Protein AF-A0A7S0X7D3-F1 (afdb_monomer)

Sequence (318 aa):
RLSSHSSHATSTLDSSAKVAAATGAAAAAAVEARRRVKEEQRARGGVGSGLYTAPMPSVTYRKGQQQQHSSPPPGVKTADGEDECGSVRDDNAPPGSPFDKANESFGKSKAQAARNMAVDGFDQDELDAAMEVVEHASMLNVDLVVEPELQWIAEEFWQAQLPEGWEEYQDSQGQTFYSHAEKASSQWEHPLQRYYHGLVWMVKKGNALLERRRAQEPPEADEIDEMAMYAGVNLAEEPHLRTVVEGMVVAPLPPGWIEDEDTGAHVHVETGRTIEAHPLDDYFTEVIRRVRWERKRVLAEAERDRATRRELVGRTTE

Mean predicted aligned error: 13.38 Å

Foldseek 3Di:
DDDDDPPPVVVVVVVLVVVLVLLLLQLVLLLVLVVVVVVVVVVVVDDDDPLQDPPDPQPPLPVPCQDAAQDDDPLQDDPPDPDDDDDVPPPQPDPDDVCVVVPVPPQPPSLVVNLPPPPPPDDPVSSVLSSQLCVQCVLLVHRCNVCVVCSVLSNSSSSDDAPPQKGWYADPVRQIKIARNVVSDIGSRRPCSLQSNLSVQCVVPFVVQLVVQCVVPPDDPVLLVVLCVVLVHDCVVCVVCSVLSSSVSSGDADPQWDQDPVLRWIARNSSRDIDNDGSCSSNSSVSVVVSVVVVVVVVVVVVVVVVVVVVVVVVVVD

InterPro domains:
  IPR001202 WW domain [PF00397] (162-191)
  IPR001202 WW domain [PS01159] (166-191)
  IPR001202 WW domain [PS50020] (160-193)
  IPR001202 WW domain [SM00456] (161-193)
  IPR001202 WW domain [cd00201] (163-191)
  IPR036020 WW domain superfamily [SSF51045] (151-192)

Structure (mmCIF, N/CA/C/O backbone):
data_AF-A0A7S0X7D3-F1
#
_entry.id   AF-A0A7S0X7D3-F1
#
loop_
_atom_site.group_PDB
_atom_site.id
_atom_site.type_symbol
_atom_site.label_atom_id
_atom_site.label_alt_id
_atom_site.label_comp_id
_atom_site.label_asym_id
_atom_site.label_entity_id
_atom_site.label_seq_id
_atom_site.pdbx_PDB_ins_code
_atom_site.Cartn_x
_atom_site.Cartn_y
_atom_site.Cartn_z
_atom_site.occupancy
_atom_site.B_iso_or_equiv
_atom_site.auth_seq_id
_atom_site.auth_comp_id
_atom_site.auth_asym_id
_atom_site.auth_atom_id
_atom_site.pdbx_PDB_model_num
ATOM 1 N N . ARG A 1 1 ? -49.312 9.104 39.881 1.00 37.00 1 ARG A N 1
ATOM 2 C CA . ARG A 1 1 ? -48.474 9.460 38.711 1.00 37.00 1 ARG A CA 1
ATOM 3 C C . ARG A 1 1 ? -47.020 9.118 39.027 1.00 37.00 1 ARG A C 1
ATOM 5 O O . ARG A 1 1 ? -46.315 10.004 39.467 1.00 37.00 1 ARG A O 1
ATOM 12 N N . LEU A 1 2 ? -46.589 7.868 38.864 1.00 39.44 2 LEU A N 1
ATOM 13 C CA . LEU A 1 2 ? -45.167 7.495 38.843 1.00 39.44 2 LEU A CA 1
ATOM 14 C C . LEU A 1 2 ? -45.051 6.179 38.067 1.00 39.44 2 LEU A C 1
ATOM 16 O O . LEU A 1 2 ? -45.314 5.127 38.632 1.00 39.44 2 LEU A O 1
ATOM 20 N N . SER A 1 3 ? -44.758 6.254 36.768 1.00 40.03 3 SER A N 1
ATOM 21 C CA . SER A 1 3 ? -44.118 5.178 35.995 1.00 40.03 3 SER A CA 1
ATOM 22 C C . SER A 1 3 ? -43.857 5.688 34.574 1.00 40.03 3 SER A C 1
ATOM 24 O O . SER A 1 3 ? -44.770 5.688 33.754 1.00 40.03 3 SER A O 1
ATOM 26 N N . SER A 1 4 ? -42.652 6.202 34.300 1.00 43.81 4 SER A N 1
ATOM 27 C CA . SER A 1 4 ? -42.195 6.468 32.919 1.00 43.81 4 SER A CA 1
ATOM 28 C C . SER A 1 4 ? -40.689 6.776 32.778 1.00 43.81 4 SER A C 1
ATOM 30 O O . SER A 1 4 ? -40.324 7.532 31.887 1.00 43.81 4 SER A O 1
ATOM 32 N N . HIS A 1 5 ? -39.794 6.272 33.640 1.00 41.97 5 HIS A N 1
ATOM 33 C CA . HIS A 1 5 ? -38.350 6.611 33.560 1.00 41.97 5 HIS A CA 1
ATOM 34 C C . HIS A 1 5 ? -37.394 5.402 33.436 1.00 41.97 5 HIS A C 1
ATOM 36 O O . HIS A 1 5 ? -36.187 5.567 33.549 1.00 41.97 5 HIS A O 1
ATOM 42 N N . SER A 1 6 ? -37.890 4.186 33.168 1.00 43.50 6 SER A N 1
ATOM 43 C CA . SER A 1 6 ? -37.061 2.960 33.205 1.00 43.50 6 SER A CA 1
ATOM 44 C C . SER A 1 6 ? -36.627 2.399 31.839 1.00 43.50 6 SER A C 1
ATOM 46 O O . SER A 1 6 ? -35.925 1.392 31.805 1.00 43.50 6 SER A O 1
ATOM 48 N N . SER A 1 7 ? -37.033 2.993 30.714 1.00 44.06 7 SER A N 1
ATOM 49 C CA . SER A 1 7 ? -36.833 2.407 29.374 1.00 44.06 7 SER A CA 1
ATOM 50 C C . SER A 1 7 ? -35.589 2.898 28.618 1.00 44.06 7 SER A C 1
ATOM 52 O O . SER A 1 7 ? -35.160 2.224 27.687 1.00 44.06 7 SER A O 1
ATOM 54 N N . HIS A 1 8 ? -34.976 4.025 29.001 1.00 39.12 8 HIS A N 1
ATOM 55 C CA . HIS A 1 8 ? -33.773 4.528 28.313 1.00 39.12 8 HIS A CA 1
ATOM 56 C C . HIS A 1 8 ? -32.451 3.971 28.862 1.00 39.12 8 HIS A C 1
ATOM 58 O O . HIS A 1 8 ? -31.525 3.765 28.085 1.00 39.12 8 HIS A O 1
ATOM 64 N N . ALA A 1 9 ? -32.363 3.661 30.159 1.00 35.81 9 ALA A N 1
ATOM 65 C CA . ALA A 1 9 ? -31.130 3.139 30.763 1.00 35.81 9 ALA A CA 1
ATOM 66 C C . ALA A 1 9 ? -30.833 1.673 30.382 1.00 35.81 9 ALA A C 1
ATOM 68 O O . ALA A 1 9 ? -29.679 1.265 30.330 1.00 35.81 9 ALA A O 1
ATOM 69 N N . THR A 1 10 ? -31.859 0.871 30.084 1.00 38.28 10 THR A N 1
ATOM 70 C CA . THR A 1 10 ? -31.690 -0.533 29.670 1.00 38.28 10 THR A CA 1
ATOM 71 C C . THR A 1 10 ? -31.247 -0.661 28.210 1.00 38.28 10 THR A C 1
ATOM 73 O O . THR A 1 10 ? -30.470 -1.553 27.886 1.00 38.28 10 THR A O 1
ATOM 76 N N . SER A 1 11 ? -31.674 0.263 27.341 1.00 44.16 11 SER A N 1
ATOM 77 C CA . SER A 1 11 ? -31.287 0.306 25.923 1.00 44.16 11 SER A CA 1
ATOM 78 C C . SER A 1 11 ? -29.812 0.665 25.715 1.00 44.16 11 SER A C 1
ATOM 80 O O . SER A 1 11 ? -29.179 0.139 24.801 1.00 44.16 11 SER A O 1
ATOM 82 N N . THR A 1 12 ? -29.257 1.558 26.536 1.00 47.25 12 THR A N 1
ATOM 83 C CA . THR A 1 12 ? -27.853 1.981 26.434 1.00 47.25 12 THR A CA 1
ATOM 84 C C . THR A 1 12 ? -26.892 0.939 27.006 1.00 47.25 12 THR A C 1
ATOM 86 O O . THR A 1 12 ? -25.837 0.702 26.420 1.00 47.25 12 THR A O 1
ATOM 89 N N . LEU A 1 13 ? -27.269 0.261 28.095 1.00 45.59 13 LEU A N 1
ATOM 90 C CA . LEU A 1 13 ? -26.481 -0.829 28.681 1.00 45.59 13 LEU A CA 1
ATOM 91 C C . LEU A 1 13 ? -26.435 -2.074 27.775 1.00 45.59 13 LEU A C 1
ATOM 93 O O . LEU A 1 13 ? -25.365 -2.659 27.624 1.00 45.59 13 LEU A O 1
ATOM 97 N N . ASP A 1 14 ? -27.547 -2.436 27.122 1.00 52.50 14 ASP A N 1
ATOM 98 C CA . ASP A 1 14 ? -27.594 -3.549 26.154 1.00 52.50 14 ASP A CA 1
ATOM 99 C C . ASP A 1 14 ? -26.751 -3.260 24.897 1.00 52.50 14 ASP A C 1
ATOM 101 O O . ASP A 1 14 ? -26.040 -4.130 24.396 1.00 52.50 14 ASP A O 1
ATOM 105 N N . SER A 1 15 ? -26.755 -2.009 24.425 1.00 52.75 15 SER A N 1
ATOM 106 C CA . SER A 1 15 ? -25.893 -1.572 23.320 1.00 52.75 15 SER A CA 1
ATOM 107 C C . SER A 1 15 ? -24.407 -1.617 23.702 1.00 52.75 15 SER A C 1
ATOM 109 O O . SER A 1 15 ? -23.588 -2.157 22.961 1.00 52.75 15 SER A O 1
ATOM 111 N N . SER A 1 16 ? -24.051 -1.138 24.898 1.00 47.78 16 SER A N 1
ATOM 112 C CA . SER A 1 16 ? -22.665 -1.157 25.389 1.00 47.78 16 SER A CA 1
ATOM 113 C C . SER A 1 16 ? -22.122 -2.582 25.569 1.00 47.78 16 SER A C 1
ATOM 115 O O . SER A 1 16 ? -21.011 -2.883 25.135 1.00 47.78 16 SER A O 1
ATOM 117 N N . ALA A 1 17 ? -22.930 -3.491 26.127 1.00 53.38 17 ALA A N 1
ATOM 118 C CA . ALA A 1 17 ? -22.557 -4.893 26.313 1.00 53.38 17 ALA A CA 1
ATOM 119 C C . ALA A 1 17 ? -22.347 -5.633 24.981 1.00 53.38 17 ALA A C 1
ATOM 121 O O . ALA A 1 17 ? -21.387 -6.390 24.840 1.00 53.38 17 ALA A O 1
ATOM 122 N N . LYS A 1 18 ? -23.204 -5.381 23.982 1.00 57.25 18 LYS A N 1
ATOM 123 C CA . LYS A 1 18 ? -23.050 -5.943 22.630 1.00 57.25 18 LYS A CA 1
ATOM 124 C C . LYS A 1 18 ? -21.766 -5.480 21.963 1.00 57.25 18 LYS A C 1
ATOM 126 O O . LYS A 1 18 ? -21.077 -6.295 21.353 1.00 57.25 18 LYS A O 1
ATOM 131 N N . VAL A 1 19 ? -21.422 -4.199 22.097 1.00 56.25 19 VAL A N 1
ATOM 132 C CA . VAL A 1 19 ? -20.181 -3.708 21.501 1.00 56.25 19 VAL A CA 1
ATOM 133 C C . VAL A 1 19 ? -18.955 -4.259 22.227 1.00 56.25 19 VAL A C 1
ATOM 135 O O . VAL A 1 19 ? -18.014 -4.673 21.562 1.00 56.25 19 VAL A O 1
ATOM 138 N N . ALA A 1 20 ? -18.972 -4.345 23.559 1.00 57.12 20 ALA A N 1
ATOM 139 C CA . ALA A 1 20 ? -17.871 -4.951 24.309 1.00 57.12 20 ALA A CA 1
ATOM 140 C C . ALA A 1 20 ? -17.640 -6.423 23.915 1.00 57.12 20 ALA A C 1
ATOM 142 O O . ALA A 1 20 ? -16.499 -6.833 23.714 1.00 57.12 20 ALA A O 1
ATOM 143 N N . ALA A 1 21 ? -18.715 -7.197 23.729 1.00 61.25 21 ALA A N 1
ATOM 144 C CA . ALA A 1 21 ? -18.628 -8.575 23.247 1.00 61.25 21 ALA A CA 1
ATOM 145 C C . ALA A 1 21 ? -18.060 -8.663 21.818 1.00 61.25 21 ALA A C 1
ATOM 147 O O . ALA A 1 21 ? -17.228 -9.525 21.547 1.00 61.25 21 ALA A O 1
ATOM 148 N N . ALA A 1 22 ? -18.461 -7.755 20.922 1.00 61.91 22 ALA A N 1
ATOM 149 C CA . ALA A 1 22 ? -17.928 -7.686 19.561 1.00 61.91 22 ALA A CA 1
ATOM 150 C C . ALA A 1 22 ? -16.431 -7.324 19.543 1.00 61.91 22 ALA A C 1
ATOM 152 O O . ALA A 1 22 ? -15.656 -7.966 18.841 1.00 61.91 22 ALA A O 1
ATOM 153 N N . THR A 1 23 ? -16.002 -6.358 20.363 1.00 64.00 23 THR A N 1
ATOM 154 C CA . THR A 1 23 ? -14.583 -5.996 20.513 1.00 64.00 23 THR A CA 1
ATOM 155 C C . THR A 1 23 ? -13.766 -7.149 21.098 1.00 64.00 23 THR A C 1
ATOM 157 O O . THR A 1 23 ? -12.681 -7.433 20.602 1.00 64.00 23 THR A O 1
ATOM 160 N N . GLY A 1 24 ? -14.291 -7.855 22.105 1.00 67.25 24 GLY A N 1
ATOM 161 C CA . GLY A 1 24 ? -13.644 -9.046 22.662 1.00 67.25 24 GLY A CA 1
ATOM 162 C C . GLY A 1 24 ? -13.506 -10.179 21.640 1.00 67.25 24 GLY A C 1
ATOM 163 O O . GLY A 1 24 ? -12.450 -10.799 21.553 1.00 67.25 24 GLY A O 1
ATOM 164 N N . ALA A 1 25 ? -14.534 -10.409 20.816 1.00 71.69 25 ALA A N 1
ATOM 165 C CA . ALA A 1 25 ? -14.479 -11.382 19.726 1.00 71.69 25 ALA A CA 1
ATOM 166 C C . ALA A 1 25 ? -13.453 -10.991 18.650 1.00 71.69 25 ALA A C 1
ATOM 168 O O . ALA A 1 25 ? -12.698 -11.848 18.200 1.00 71.69 25 ALA A O 1
ATOM 169 N N . ALA A 1 26 ? -13.376 -9.708 18.282 1.00 68.94 26 ALA A N 1
ATOM 170 C CA . ALA A 1 26 ? -12.377 -9.201 17.342 1.00 68.94 26 ALA A CA 1
ATOM 171 C C . ALA A 1 26 ? -10.948 -9.321 17.896 1.00 68.94 26 ALA A C 1
ATOM 173 O O . ALA A 1 26 ? -10.051 -9.749 17.177 1.00 68.94 26 ALA A O 1
ATOM 174 N N . ALA A 1 27 ? -10.734 -9.015 19.181 1.00 68.62 27 ALA A N 1
ATOM 175 C CA . ALA A 1 27 ? -9.438 -9.189 19.835 1.00 68.62 27 ALA A CA 1
ATOM 176 C C . ALA A 1 27 ? -9.033 -10.672 19.903 1.00 68.62 27 ALA A C 1
ATOM 178 O O . ALA A 1 27 ? -7.897 -11.012 19.585 1.00 68.62 27 ALA A O 1
ATOM 179 N N . ALA A 1 28 ? -9.962 -11.572 20.240 1.00 72.88 28 ALA A N 1
ATOM 180 C CA . ALA A 1 28 ? -9.711 -13.012 20.226 1.00 72.88 28 ALA A CA 1
ATOM 181 C C . ALA A 1 28 ? -9.394 -13.527 18.810 1.00 72.88 28 ALA A C 1
ATOM 183 O O . ALA A 1 28 ? -8.422 -14.262 18.632 1.00 72.88 28 ALA A O 1
ATOM 184 N N . ALA A 1 29 ? -10.155 -13.091 17.798 1.00 72.62 29 ALA A N 1
ATOM 185 C CA . ALA A 1 29 ? -9.881 -13.394 16.394 1.00 72.62 29 ALA A CA 1
ATOM 186 C C . ALA A 1 29 ? -8.491 -12.893 15.980 1.00 72.62 29 ALA A C 1
ATOM 188 O O . ALA A 1 29 ? -7.737 -13.643 15.362 1.00 72.62 29 ALA A O 1
ATOM 189 N N . ALA A 1 30 ? -8.114 -11.681 16.404 1.00 68.62 30 ALA A N 1
ATOM 190 C CA . ALA A 1 30 ? -6.799 -11.114 16.145 1.00 68.62 30 ALA A CA 1
ATOM 191 C C . ALA A 1 30 ? -5.671 -11.939 16.794 1.00 68.62 30 ALA A C 1
ATOM 193 O O . ALA A 1 30 ? -4.641 -12.220 16.175 1.00 68.62 30 ALA A O 1
ATOM 194 N N . VAL A 1 31 ? -5.850 -12.394 18.035 1.00 72.88 31 VAL A N 1
ATOM 195 C CA . VAL A 1 31 ? -4.869 -13.271 18.690 1.00 72.88 31 VAL A CA 1
ATOM 196 C C . VAL A 1 31 ? -4.750 -14.617 17.967 1.00 72.88 31 VAL A C 1
ATOM 198 O O . VAL A 1 31 ? -3.640 -15.093 17.709 1.00 72.88 31 VAL A O 1
ATOM 201 N N . GLU A 1 32 ? -5.871 -15.232 17.591 1.00 74.50 32 GLU A N 1
ATOM 202 C CA . GLU A 1 32 ? -5.861 -16.501 16.862 1.00 74.50 32 GLU A CA 1
ATOM 203 C C . GLU A 1 32 ? -5.210 -16.378 15.484 1.00 74.50 32 GLU A C 1
ATOM 205 O O . GLU A 1 32 ? -4.381 -17.217 15.123 1.00 74.50 32 GLU A O 1
ATOM 210 N N . ALA A 1 33 ? -5.525 -15.335 14.717 1.00 68.19 33 ALA A N 1
ATOM 211 C CA . ALA A 1 33 ? -4.922 -15.140 13.407 1.00 68.19 33 ALA A CA 1
ATOM 212 C C . ALA A 1 33 ? -3.431 -14.764 13.505 1.00 68.19 33 ALA A C 1
ATOM 214 O O . ALA A 1 33 ? -2.647 -15.264 12.698 1.00 68.19 33 ALA A O 1
ATOM 215 N N . ARG A 1 34 ? -2.971 -14.079 14.567 1.00 65.62 34 ARG A N 1
ATOM 216 C CA . ARG A 1 34 ? -1.525 -13.948 14.873 1.00 65.62 34 ARG A CA 1
ATOM 217 C C . ARG A 1 34 ? -0.832 -15.282 15.065 1.00 65.62 34 ARG A C 1
ATOM 219 O O . ARG A 1 34 ? 0.297 -15.464 14.603 1.00 65.62 34 ARG A O 1
ATOM 226 N N . ARG A 1 35 ? -1.477 -16.218 15.763 1.00 69.75 35 ARG A N 1
ATOM 227 C CA . ARG A 1 35 ? -0.937 -17.571 15.954 1.00 69.75 35 ARG A CA 1
ATOM 228 C C . ARG A 1 35 ? -0.899 -18.324 14.628 1.00 69.75 35 ARG A C 1
ATOM 230 O O . ARG A 1 35 ? 0.158 -18.848 14.284 1.00 69.75 35 ARG A O 1
ATOM 237 N N . ARG A 1 36 ? -1.977 -18.268 13.837 1.00 68.44 36 ARG A N 1
ATOM 238 C CA . ARG A 1 36 ? -2.038 -18.888 12.501 1.00 68.44 36 ARG A CA 1
ATOM 239 C C . ARG A 1 36 ? -0.972 -18.339 11.559 1.00 68.44 36 ARG A C 1
ATOM 241 O O . ARG A 1 36 ? -0.278 -19.129 10.939 1.00 68.44 36 ARG A O 1
ATOM 248 N N . VAL A 1 37 ? -0.771 -17.022 11.491 1.00 60.16 37 VAL A N 1
ATOM 249 C CA . VAL A 1 37 ? 0.267 -16.413 10.641 1.00 60.16 37 VAL A CA 1
ATOM 250 C C . VAL A 1 37 ? 1.665 -16.823 11.099 1.00 60.16 37 VAL A C 1
ATOM 252 O O . VAL A 1 37 ? 2.483 -17.191 10.263 1.00 60.16 37 VAL A O 1
ATOM 255 N N . LYS A 1 38 ? 1.957 -16.832 12.407 1.00 61.03 38 LYS A N 1
ATOM 256 C CA . LYS A 1 38 ? 3.253 -17.321 12.921 1.00 61.03 38 LYS A CA 1
ATOM 257 C C . LYS A 1 38 ? 3.484 -18.796 12.580 1.00 61.03 38 LYS A C 1
ATOM 259 O O . LYS A 1 38 ? 4.604 -19.179 12.245 1.00 61.03 38 LYS A O 1
ATOM 264 N N . GLU A 1 39 ? 2.443 -19.621 12.648 1.00 63.72 39 GLU A N 1
ATOM 265 C CA . GLU A 1 39 ? 2.491 -21.037 12.272 1.00 63.72 39 GLU A CA 1
ATOM 266 C C . GLU A 1 39 ? 2.648 -21.231 10.757 1.00 63.72 39 GLU A C 1
ATOM 268 O O . GLU A 1 39 ? 3.497 -22.013 10.330 1.00 63.72 39 GLU A O 1
ATOM 273 N N . GLU A 1 40 ? 1.917 -20.476 9.936 1.00 55.47 40 GLU A N 1
ATOM 274 C CA . GLU A 1 40 ? 2.034 -20.488 8.477 1.00 55.47 40 GLU A CA 1
ATOM 275 C C . GLU A 1 40 ? 3.389 -19.961 8.004 1.00 55.47 40 GLU A C 1
ATOM 277 O O . GLU A 1 40 ? 3.998 -20.568 7.131 1.00 55.47 40 GLU A O 1
ATOM 282 N N . GLN A 1 41 ? 3.910 -18.878 8.584 1.00 48.81 41 GLN A N 1
ATOM 283 C CA . GLN A 1 41 ? 5.248 -18.360 8.279 1.00 48.81 41 GLN A CA 1
ATOM 284 C C . GLN A 1 41 ? 6.337 -19.369 8.658 1.00 48.81 41 GLN A C 1
ATOM 286 O O . GLN A 1 41 ? 7.313 -19.533 7.925 1.00 48.81 41 GLN A O 1
ATOM 291 N N . ARG A 1 42 ? 6.144 -20.110 9.758 1.00 55.88 42 ARG A N 1
ATOM 292 C CA . ARG A 1 42 ? 7.014 -21.226 10.149 1.00 55.88 42 ARG A CA 1
ATOM 293 C C . ARG A 1 42 ? 6.895 -22.423 9.196 1.00 55.88 42 ARG A C 1
ATOM 295 O O . ARG A 1 42 ? 7.886 -23.120 8.994 1.00 55.88 42 ARG A O 1
ATOM 302 N N . ALA A 1 43 ? 5.720 -22.655 8.609 1.00 50.88 43 ALA A N 1
ATOM 303 C CA . ALA A 1 43 ? 5.452 -23.759 7.686 1.00 50.88 43 ALA A CA 1
ATOM 304 C C . ALA A 1 43 ? 5.835 -23.464 6.221 1.00 50.88 43 ALA A C 1
ATOM 306 O O . ALA A 1 43 ? 6.242 -24.376 5.505 1.00 50.88 43 ALA A O 1
ATOM 307 N N . ARG A 1 44 ? 5.722 -22.210 5.759 1.00 47.28 44 ARG A N 1
ATOM 308 C CA . ARG A 1 44 ? 5.867 -21.819 4.341 1.00 47.28 44 ARG A CA 1
ATOM 309 C C . ARG A 1 44 ? 7.299 -21.558 3.880 1.00 47.28 44 ARG A C 1
ATOM 311 O O . ARG A 1 44 ? 7.484 -21.293 2.697 1.00 47.28 44 ARG A O 1
ATOM 318 N N . GLY A 1 45 ? 8.304 -21.628 4.757 1.00 39.06 45 GLY A N 1
ATOM 319 C CA . GLY A 1 45 ? 9.718 -21.627 4.350 1.00 39.06 45 GLY A CA 1
ATOM 320 C C . GLY A 1 45 ? 10.113 -20.536 3.341 1.00 39.06 45 GLY A C 1
ATOM 321 O O . GLY A 1 45 ? 10.952 -20.792 2.485 1.00 39.06 45 GLY A O 1
ATOM 322 N N . GLY A 1 46 ? 9.492 -19.350 3.404 1.00 41.31 46 GLY A N 1
ATOM 323 C CA . GLY A 1 46 ? 9.832 -18.205 2.555 1.00 41.31 46 GLY A CA 1
ATOM 324 C C . GLY A 1 46 ? 9.606 -18.387 1.047 1.00 41.31 46 GLY A C 1
ATOM 325 O O . GLY A 1 46 ? 10.487 -18.019 0.275 1.00 41.31 46 GLY A O 1
ATOM 326 N N . VAL A 1 47 ? 8.458 -18.912 0.597 1.00 30.67 47 VAL A N 1
ATOM 327 C CA . VAL A 1 47 ? 8.132 -18.959 -0.845 1.00 30.67 47 VAL A CA 1
ATOM 328 C C . VAL A 1 47 ? 6.838 -18.200 -1.182 1.00 30.67 47 VAL A C 1
ATOM 330 O O . VAL A 1 47 ? 5.744 -18.612 -0.812 1.00 30.67 47 VAL A O 1
ATOM 333 N N . GLY A 1 48 ? 7.042 -17.080 -1.888 1.00 36.06 48 GLY A N 1
ATOM 334 C CA . GLY A 1 48 ? 6.178 -16.301 -2.791 1.00 36.06 48 GLY A CA 1
ATOM 335 C C . GLY A 1 48 ? 4.648 -16.412 -2.733 1.00 36.06 48 GLY A C 1
ATOM 336 O O . GLY A 1 48 ? 4.071 -17.426 -3.110 1.00 36.06 48 GLY A O 1
ATOM 337 N N . SER A 1 49 ? 3.999 -15.278 -2.457 1.00 35.50 49 SER A N 1
ATOM 338 C CA . SER A 1 49 ? 2.697 -14.920 -3.049 1.00 35.50 49 SER A CA 1
ATOM 339 C C . SER A 1 49 ? 2.935 -13.862 -4.135 1.00 35.50 49 SER A C 1
ATOM 341 O O . SER A 1 49 ? 3.995 -13.237 -4.133 1.00 35.50 49 SER A O 1
ATOM 343 N N . GLY A 1 50 ? 1.998 -13.699 -5.078 1.00 41.66 50 GLY A N 1
ATOM 344 C CA . GLY A 1 50 ? 2.137 -12.868 -6.285 1.00 41.66 50 GLY A CA 1
ATOM 345 C C . GLY A 1 50 ? 2.768 -11.498 -6.024 1.00 41.66 50 GLY A C 1
ATOM 346 O O . GLY A 1 50 ? 2.605 -10.966 -4.929 1.00 41.66 50 GLY A O 1
ATOM 347 N N . LEU A 1 51 ? 3.461 -10.951 -7.035 1.00 43.41 51 LEU A N 1
ATOM 348 C CA . LEU A 1 51 ? 4.360 -9.772 -7.015 1.00 43.41 51 LEU A CA 1
ATOM 349 C C . LEU A 1 51 ? 3.909 -8.567 -6.154 1.00 43.41 51 LEU A C 1
ATOM 351 O O . LEU A 1 51 ? 4.742 -7.755 -5.768 1.00 43.41 51 LEU A O 1
ATOM 355 N N . TYR A 1 52 ? 2.618 -8.480 -5.835 1.00 45.53 52 TYR A N 1
ATOM 356 C CA . TYR A 1 52 ? 1.931 -7.377 -5.168 1.00 45.53 52 TYR A CA 1
ATOM 357 C C . TYR A 1 52 ? 1.292 -7.712 -3.802 1.00 45.53 52 TYR A C 1
ATOM 359 O O . TYR A 1 52 ? 0.678 -6.839 -3.192 1.00 45.53 52 TYR A O 1
ATOM 367 N N . THR A 1 53 ? 1.353 -8.970 -3.341 1.00 46.19 53 THR A N 1
ATOM 368 C CA . THR A 1 53 ? 0.491 -9.481 -2.243 1.00 46.19 53 THR A CA 1
ATOM 369 C C . THR A 1 53 ? 1.175 -10.368 -1.215 1.00 46.19 53 THR A C 1
ATOM 371 O O . THR A 1 53 ? 0.541 -10.744 -0.229 1.00 46.19 53 THR A O 1
ATOM 374 N N . ALA A 1 54 ? 2.435 -10.759 -1.420 1.00 47.03 54 ALA A N 1
ATOM 375 C CA . ALA A 1 54 ? 3.145 -11.428 -0.341 1.00 47.03 54 ALA A CA 1
ATOM 376 C C . ALA A 1 54 ? 3.280 -10.457 0.838 1.00 47.03 54 ALA A C 1
ATOM 378 O O . ALA A 1 54 ? 3.631 -9.298 0.600 1.00 47.03 54 ALA A O 1
ATOM 379 N N . PRO A 1 55 ? 3.075 -10.914 2.089 1.00 47.16 55 PRO A N 1
ATOM 380 C CA . PRO A 1 55 ? 3.653 -10.236 3.235 1.00 47.16 55 PRO A CA 1
ATOM 381 C C . PRO A 1 55 ? 5.170 -10.312 3.044 1.00 47.16 55 PRO A C 1
ATOM 383 O O . PRO A 1 55 ? 5.828 -11.278 3.434 1.00 47.16 55 PRO A O 1
ATOM 386 N N . MET A 1 56 ? 5.716 -9.335 2.321 1.00 44.66 56 MET A N 1
ATOM 387 C CA . MET A 1 56 ? 7.151 -9.133 2.228 1.00 44.66 56 MET A CA 1
ATOM 388 C C . MET A 1 56 ? 7.635 -8.909 3.655 1.00 44.66 56 MET A C 1
ATOM 390 O O . MET A 1 56 ? 6.877 -8.344 4.449 1.00 44.66 56 MET A O 1
ATOM 394 N N . PRO A 1 57 ? 8.841 -9.382 4.019 1.00 42.72 57 PRO A N 1
ATOM 395 C CA . PRO A 1 57 ? 9.369 -9.133 5.348 1.00 42.72 57 PRO A CA 1
ATOM 396 C C . PRO A 1 57 ? 9.220 -7.640 5.603 1.00 42.72 57 PRO A C 1
ATOM 398 O O . PRO A 1 57 ? 9.831 -6.844 4.887 1.00 42.72 57 PRO A O 1
ATOM 401 N N . SER A 1 58 ? 8.340 -7.291 6.555 1.00 41.47 58 SER A N 1
ATOM 4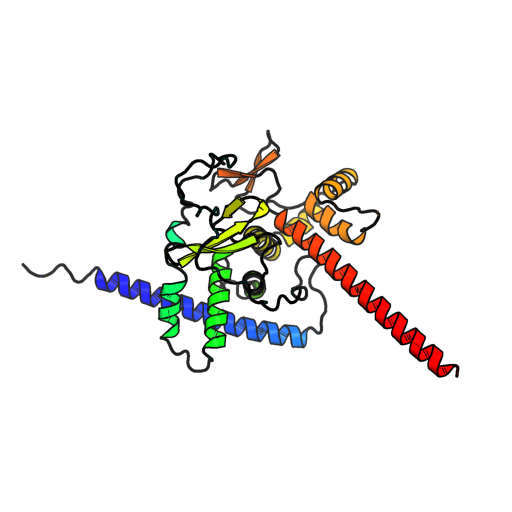02 C CA . SER A 1 58 ? 8.197 -5.930 7.056 1.00 41.47 58 SER A CA 1
ATOM 403 C C . SER A 1 58 ? 9.620 -5.426 7.177 1.00 41.47 58 SER A C 1
ATOM 405 O O . SER A 1 58 ? 10.440 -6.105 7.810 1.00 41.47 58 SER A O 1
ATOM 407 N N . VAL A 1 59 ? 9.958 -4.338 6.472 1.00 41.06 59 VAL A N 1
ATOM 408 C C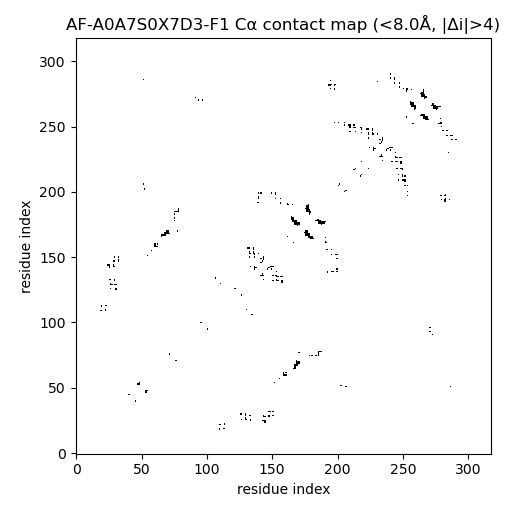A . VAL A 1 59 ? 11.203 -3.616 6.739 1.00 41.06 59 VAL A CA 1
ATOM 409 C C . VAL A 1 59 ? 11.182 -3.468 8.242 1.00 41.06 59 VAL A C 1
ATOM 411 O O . VAL A 1 59 ? 10.285 -2.796 8.724 1.00 41.06 59 VAL A O 1
ATOM 414 N N . THR A 1 60 ? 11.996 -4.243 8.971 1.00 35.88 60 THR A N 1
ATOM 415 C CA . THR A 1 60 ? 11.689 -4.569 10.367 1.00 35.88 60 THR A CA 1
ATOM 416 C C . THR A 1 60 ? 11.731 -3.285 11.162 1.00 35.88 60 THR A C 1
ATOM 418 O O . THR A 1 60 ? 12.789 -2.855 11.622 1.00 35.88 60 THR A O 1
ATOM 421 N N . TYR A 1 61 ? 10.577 -2.657 11.297 1.00 38.44 61 TYR A N 1
ATOM 422 C CA . TYR A 1 61 ? 10.409 -1.418 11.996 1.00 38.44 61 TYR A CA 1
ATOM 423 C C . TYR A 1 61 ? 10.144 -1.843 13.426 1.00 38.44 61 TYR A C 1
ATOM 425 O O . TYR A 1 61 ? 9.027 -1.858 13.927 1.00 38.44 61 TYR A O 1
ATOM 433 N N . ARG A 1 62 ? 11.221 -2.251 14.109 1.00 36.53 62 ARG A N 1
ATOM 434 C CA . ARG A 1 62 ? 11.223 -2.227 15.568 1.00 36.53 62 ARG A CA 1
ATOM 435 C C . ARG A 1 62 ? 10.811 -0.795 15.909 1.00 36.53 62 ARG A C 1
ATOM 437 O O . ARG A 1 62 ? 11.528 0.114 15.496 1.00 36.53 62 ARG A O 1
ATOM 444 N N . LYS A 1 63 ? 9.647 -0.613 16.549 1.00 41.56 63 LYS A N 1
ATOM 445 C CA . LYS A 1 63 ? 9.095 0.678 16.997 1.00 41.56 63 LYS A CA 1
ATOM 446 C C . LYS A 1 63 ? 10.133 1.357 17.890 1.00 41.56 63 LYS A C 1
ATOM 448 O O . LYS A 1 63 ? 10.156 1.198 19.106 1.00 41.56 63 LYS A O 1
ATOM 453 N N . GLY A 1 64 ? 11.106 2.000 17.257 1.00 35.50 64 GLY A N 1
ATOM 454 C CA . GLY A 1 64 ? 12.171 2.732 17.899 1.00 35.50 64 GLY A CA 1
ATOM 455 C C . GLY A 1 64 ? 11.557 4.046 18.299 1.00 35.50 64 GLY A C 1
ATOM 456 O O . GLY A 1 64 ? 11.483 4.928 17.462 1.00 35.50 64 GLY A O 1
ATOM 457 N N . GLN A 1 65 ? 11.042 4.099 19.530 1.00 39.97 65 GLN A N 1
ATOM 458 C CA . GLN A 1 65 ? 10.689 5.314 20.266 1.00 39.97 65 GLN A CA 1
ATOM 459 C C . GLN A 1 65 ? 10.271 6.488 19.361 1.00 39.97 65 GLN A C 1
ATOM 461 O O . GLN A 1 65 ? 10.948 7.513 19.329 1.00 39.97 65 GLN A O 1
ATOM 466 N N . GLN A 1 66 ? 9.162 6.352 18.625 1.00 51.22 66 GLN A N 1
ATOM 467 C CA . GLN A 1 66 ? 8.440 7.546 18.191 1.00 51.22 66 GLN A CA 1
ATOM 468 C C . GLN A 1 66 ? 8.004 8.238 19.479 1.00 51.22 66 GLN A C 1
ATOM 470 O O . GLN A 1 66 ? 7.254 7.671 20.278 1.00 51.22 66 GLN A O 1
ATOM 475 N N . GLN A 1 67 ? 8.610 9.390 19.755 1.00 48.31 67 GLN A N 1
ATOM 476 C CA . GLN A 1 67 ? 8.324 10.156 20.954 1.00 48.31 67 GLN A CA 1
ATOM 477 C C . GLN A 1 67 ? 6.914 10.710 20.786 1.00 48.31 67 GLN A C 1
ATOM 479 O O . GLN A 1 67 ? 6.680 11.584 19.963 1.00 48.31 67 GLN A O 1
ATOM 484 N N . GLN A 1 68 ? 5.961 10.156 21.532 1.00 53.16 68 GLN A N 1
ATOM 485 C CA . GLN A 1 68 ? 4.637 10.752 21.631 1.00 53.16 68 GLN A CA 1
ATOM 486 C C . GLN A 1 68 ? 4.801 12.102 22.324 1.00 53.16 68 GLN A C 1
ATOM 488 O O . GLN A 1 68 ? 5.135 12.164 23.511 1.00 53.16 68 GLN A O 1
ATOM 493 N N . HIS A 1 69 ? 4.611 13.186 21.579 1.00 60.16 69 HIS A N 1
ATOM 494 C CA . HIS A 1 69 ? 4.675 14.526 22.136 1.00 60.16 69 HIS A CA 1
ATOM 495 C C . HIS A 1 69 ? 3.281 14.939 22.612 1.00 60.16 69 HIS A C 1
ATOM 497 O O . HIS A 1 69 ? 2.336 15.046 21.835 1.00 60.16 69 HIS A O 1
ATOM 503 N N . SER A 1 70 ? 3.154 15.193 23.916 1.00 53.00 70 SER A N 1
ATOM 504 C CA . SER A 1 70 ? 1.902 15.659 24.534 1.00 53.00 70 SER A CA 1
ATOM 505 C C . SER A 1 70 ? 1.605 17.140 24.256 1.00 53.00 70 SER A C 1
ATOM 507 O O . SER A 1 70 ? 0.609 17.673 24.738 1.00 53.00 70 SER A O 1
ATOM 509 N N . SER A 1 71 ? 2.491 17.848 23.547 1.00 55.84 71 SER A N 1
ATOM 510 C CA . SER A 1 71 ? 2.280 19.234 23.128 1.00 55.84 71 SER A CA 1
ATOM 511 C C . SER A 1 71 ? 3.077 19.543 21.855 1.00 55.84 71 SER A C 1
ATOM 513 O O . SER A 1 71 ? 4.266 19.213 21.808 1.00 55.84 71 SER A O 1
ATOM 515 N N . PRO A 1 72 ? 2.459 20.181 20.844 1.00 55.78 72 PRO A N 1
ATOM 516 C CA . PRO A 1 72 ? 3.169 20.650 19.660 1.00 55.78 72 PRO A CA 1
ATOM 517 C C . PRO A 1 72 ? 4.249 21.692 20.013 1.00 55.78 72 PRO A C 1
ATOM 519 O O . PRO A 1 72 ? 4.044 22.492 20.934 1.00 55.78 72 PRO A O 1
ATOM 522 N N . PRO A 1 73 ? 5.390 21.740 19.298 1.00 53.56 73 PRO A N 1
ATOM 523 C CA . PRO A 1 73 ? 6.340 22.840 19.427 1.00 53.56 73 PRO A CA 1
ATOM 524 C C . PRO A 1 73 ? 5.684 24.177 19.024 1.00 53.56 73 PRO A C 1
ATOM 526 O O . PRO A 1 73 ? 4.736 24.195 18.230 1.00 53.56 73 PRO A O 1
ATOM 529 N N . PRO A 1 74 ? 6.165 25.320 19.554 1.00 48.19 74 PRO A N 1
ATOM 530 C CA . PRO A 1 74 ? 5.583 26.627 19.262 1.00 48.19 74 PRO A CA 1
ATOM 531 C C . PRO A 1 74 ? 5.602 26.900 17.751 1.00 48.19 74 PRO A C 1
ATOM 533 O O . PRO A 1 74 ? 6.669 27.000 17.152 1.00 48.19 74 PRO A O 1
ATOM 536 N N . GLY A 1 75 ? 4.414 27.012 17.147 1.00 53.88 75 GLY A N 1
ATOM 537 C CA . GLY A 1 75 ? 4.227 27.231 15.707 1.00 53.88 75 GLY A CA 1
ATOM 538 C C . GLY A 1 75 ? 3.439 26.133 14.984 1.00 53.88 75 GLY A C 1
ATOM 539 O O . GLY A 1 75 ? 2.922 26.395 13.901 1.00 53.88 75 GLY A O 1
ATOM 540 N N . VAL A 1 76 ? 3.279 24.944 15.578 1.00 53.44 76 VAL A N 1
ATOM 541 C CA . VAL A 1 76 ? 2.415 23.885 15.030 1.00 53.44 76 VAL A CA 1
ATOM 542 C C . VAL A 1 76 ? 0.978 24.137 15.490 1.00 53.44 76 VAL A C 1
ATOM 544 O O . VAL A 1 76 ? 0.659 24.018 16.674 1.00 53.44 76 VAL A O 1
ATOM 547 N N . LYS A 1 77 ? 0.117 24.542 14.553 1.00 56.34 77 LYS A N 1
ATOM 548 C CA . LYS A 1 77 ? -1.315 24.734 14.803 1.00 56.34 77 LYS A CA 1
ATOM 549 C C . LYS A 1 77 ? -2.008 23.369 14.797 1.00 56.34 77 LYS A C 1
ATOM 551 O O . LYS A 1 77 ? -1.797 22.567 13.884 1.00 56.34 77 LYS A O 1
ATOM 556 N N . THR A 1 78 ? -2.828 23.105 15.814 1.00 53.88 78 THR A N 1
ATOM 557 C CA . THR A 1 78 ? -3.808 22.014 15.754 1.00 53.88 78 THR A CA 1
ATOM 558 C C . THR A 1 78 ? -4.750 22.285 14.583 1.00 53.88 78 THR A C 1
ATOM 560 O O . THR A 1 78 ? -4.963 23.445 14.222 1.00 53.88 78 THR A O 1
ATOM 563 N N . ALA A 1 79 ? -5.310 21.239 13.976 1.00 51.16 79 ALA A N 1
ATOM 564 C CA . ALA A 1 79 ? -6.209 21.393 12.830 1.00 51.16 79 ALA A CA 1
ATOM 565 C C . ALA A 1 79 ? -7.451 22.270 13.135 1.00 51.16 79 ALA A C 1
ATOM 567 O O . ALA A 1 79 ? -8.078 22.774 12.211 1.00 51.16 79 ALA A O 1
ATOM 568 N N . ASP A 1 80 ? -7.742 22.521 14.418 1.00 47.00 80 ASP A N 1
ATOM 569 C CA . ASP A 1 80 ? -8.842 23.368 14.904 1.00 47.00 80 ASP A CA 1
ATOM 570 C C . ASP A 1 80 ? -8.461 24.844 15.166 1.00 47.00 80 ASP A C 1
ATOM 572 O O . ASP A 1 80 ? -9.265 25.615 15.690 1.00 47.00 80 ASP A O 1
ATOM 576 N N . GLY A 1 81 ? -7.224 25.261 14.876 1.00 41.12 81 GLY A N 1
ATOM 577 C CA . GLY A 1 81 ? -6.748 26.615 15.168 1.00 41.12 81 GLY A CA 1
ATOM 578 C C . GLY A 1 81 ? -7.301 27.677 14.213 1.00 41.12 81 GLY A C 1
ATOM 579 O O . GLY A 1 81 ? -6.719 27.910 13.154 1.00 41.12 81 GLY A O 1
ATOM 580 N N . GLU A 1 82 ? -8.373 28.361 14.622 1.00 39.47 82 GLU A N 1
ATOM 581 C CA . GLU A 1 82 ? -8.897 29.598 14.022 1.00 39.47 82 GLU A CA 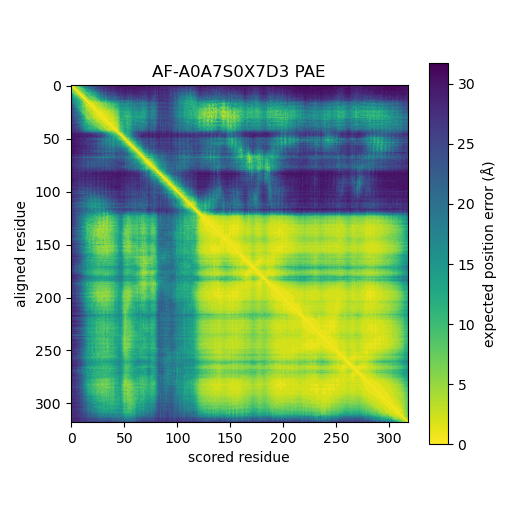1
ATOM 582 C C . GLU A 1 82 ? -7.840 30.720 14.049 1.00 39.47 82 GLU A C 1
ATOM 584 O O . GLU A 1 82 ? -7.837 31.555 14.940 1.00 39.47 82 GLU A O 1
ATOM 589 N N . ASP A 1 83 ? -6.904 30.739 13.101 1.00 34.00 83 ASP A N 1
ATOM 590 C CA . ASP A 1 83 ? -6.154 31.942 12.728 1.00 34.00 83 ASP A CA 1
ATOM 591 C C . ASP A 1 83 ? -5.467 31.710 11.382 1.00 34.00 83 ASP A C 1
ATOM 593 O O . ASP A 1 83 ? -4.727 30.738 11.206 1.00 34.00 83 ASP A O 1
ATOM 597 N N . GLU A 1 84 ? -5.687 32.631 10.444 1.00 40.81 84 GLU A N 1
ATOM 598 C CA . GLU A 1 84 ? -5.139 32.644 9.088 1.00 40.81 84 GLU A CA 1
ATOM 599 C C . GLU A 1 84 ? -3.645 32.272 9.057 1.00 40.81 84 GLU A C 1
ATOM 601 O O . GLU A 1 84 ? -2.770 33.014 9.500 1.00 40.81 84 GLU A O 1
ATOM 606 N N . CYS A 1 85 ? -3.330 31.096 8.518 1.00 25.92 85 CYS A N 1
ATOM 607 C CA . CYS A 1 85 ? -2.028 30.814 7.927 1.00 25.92 85 CYS A CA 1
ATOM 608 C C . CYS A 1 85 ? -2.311 30.213 6.555 1.00 25.92 85 CYS A C 1
ATOM 610 O O . CYS A 1 85 ? -3.172 29.344 6.444 1.00 25.92 85 CYS A O 1
ATOM 612 N N . GLY A 1 86 ? -1.665 30.755 5.523 1.00 27.84 86 GLY A N 1
ATOM 613 C CA . GLY A 1 86 ? -1.920 30.460 4.116 1.00 27.84 86 GLY A CA 1
ATOM 614 C C . GLY A 1 86 ? -1.522 29.043 3.725 1.00 27.84 86 GLY A C 1
ATOM 615 O O . GLY A 1 86 ? -0.568 28.856 2.976 1.00 27.84 86 GLY A O 1
ATOM 616 N N . SER A 1 87 ? -2.287 28.057 4.188 1.00 32.03 87 SER A N 1
ATOM 617 C CA . SER A 1 87 ? -2.578 26.912 3.349 1.00 32.03 87 SER A CA 1
ATOM 618 C C . SER A 1 87 ? -3.253 27.450 2.088 1.00 32.03 87 SER A C 1
ATOM 620 O O . SER A 1 87 ? -4.040 28.403 2.135 1.00 32.03 87 SER A O 1
ATOM 622 N N . VAL A 1 88 ? -2.954 26.848 0.940 1.00 29.92 88 VAL A N 1
ATOM 623 C CA . VAL A 1 88 ? -3.987 26.755 -0.088 1.00 29.92 88 VAL A CA 1
ATOM 624 C C . VAL A 1 88 ? -5.182 26.186 0.665 1.00 29.92 88 VAL A C 1
ATOM 626 O O . VAL A 1 88 ?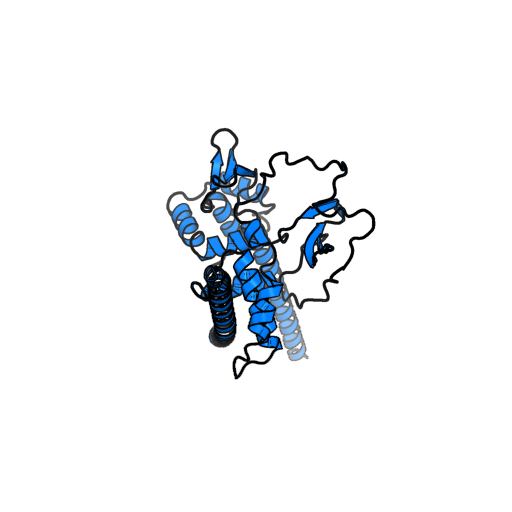 -5.109 25.065 1.168 1.00 29.92 88 VAL A O 1
ATOM 629 N N . ARG A 1 89 ? -6.198 27.017 0.909 1.00 27.89 89 ARG A N 1
ATOM 630 C CA . ARG A 1 89 ? -7.448 26.521 1.454 1.00 27.89 89 ARG A CA 1
ATOM 631 C C . ARG A 1 89 ? -7.918 25.528 0.407 1.00 27.89 89 ARG A C 1
ATOM 633 O O . ARG A 1 89 ? -8.301 25.928 -0.689 1.00 27.89 89 ARG A O 1
ATOM 640 N N . ASP A 1 90 ? -7.839 24.243 0.720 1.00 34.28 90 ASP A N 1
ATOM 641 C CA . ASP A 1 90 ? -8.793 23.306 0.165 1.00 34.28 90 ASP A CA 1
ATOM 642 C C . ASP A 1 90 ? -10.153 23.794 0.674 1.00 34.28 90 ASP A C 1
ATOM 644 O O . ASP A 1 90 ? -10.656 23.356 1.706 1.00 34.28 90 ASP A O 1
ATOM 648 N N . ASP A 1 91 ? -10.755 24.739 -0.056 1.00 29.20 91 ASP A N 1
ATOM 649 C CA . ASP A 1 91 ? -12.129 25.233 0.120 1.00 29.20 91 ASP A CA 1
ATOM 650 C C . ASP A 1 91 ? -13.168 24.115 -0.155 1.00 29.20 91 ASP A C 1
ATOM 652 O O . ASP A 1 91 ? -14.361 24.364 -0.318 1.00 29.20 91 ASP A O 1
ATOM 656 N N . ASN A 1 92 ? -12.703 22.863 -0.194 1.00 36.75 92 ASN A N 1
ATOM 657 C CA . ASN A 1 92 ? -13.425 21.639 -0.470 1.00 36.75 92 ASN A CA 1
ATOM 658 C C . ASN A 1 92 ? -13.300 20.624 0.684 1.00 36.75 92 ASN A C 1
ATOM 660 O O . ASN A 1 92 ? -13.440 19.426 0.461 1.00 36.75 92 ASN A O 1
ATOM 664 N N . ALA A 1 93 ? -13.027 21.075 1.916 1.00 30.88 93 ALA A N 1
ATOM 665 C CA . ALA A 1 93 ? -13.285 20.281 3.116 1.00 30.88 93 ALA A CA 1
ATOM 666 C C . ALA A 1 93 ? -14.797 20.335 3.429 1.00 30.88 93 ALA A C 1
ATOM 668 O O . ALA A 1 93 ? -15.279 21.360 3.924 1.00 30.88 93 ALA A O 1
ATOM 669 N N . PRO A 1 94 ? -15.587 19.286 3.121 1.00 32.59 94 PRO A N 1
ATOM 670 C CA . PRO A 1 94 ? -16.996 19.273 3.474 1.00 32.59 94 PRO A CA 1
ATOM 671 C C . PRO A 1 94 ? -17.157 19.151 4.999 1.00 32.59 94 PRO A C 1
ATOM 673 O O . PRO A 1 94 ? -16.311 18.558 5.673 1.00 32.59 94 PRO A O 1
ATOM 676 N N . PRO A 1 95 ? -18.258 19.668 5.569 1.00 28.36 95 PRO A N 1
ATOM 677 C CA . PRO A 1 95 ? -18.602 19.397 6.954 1.00 28.36 95 PRO A CA 1
ATOM 678 C C . PRO A 1 95 ? -18.860 17.903 7.106 1.00 28.36 95 PRO A C 1
ATOM 680 O O . PRO A 1 95 ? -19.839 17.408 6.558 1.00 28.36 95 PRO A O 1
ATOM 683 N N . GLY A 1 96 ? -18.019 17.221 7.878 1.00 27.47 96 GLY A N 1
ATOM 684 C CA . GLY A 1 96 ? -18.304 15.895 8.398 1.00 27.47 96 GLY A CA 1
ATOM 685 C C . GLY A 1 96 ? -18.558 14.854 7.311 1.00 27.47 96 GLY A C 1
ATOM 686 O O . GLY A 1 96 ? -19.694 14.690 6.857 1.00 27.47 96 GLY A O 1
ATOM 687 N N . SER A 1 97 ? -17.553 14.038 6.994 1.00 33.38 97 SER A N 1
ATOM 688 C CA . SER A 1 97 ? -17.862 12.692 6.516 1.00 33.38 97 SER A CA 1
ATOM 689 C C . SER A 1 97 ? -18.927 12.105 7.460 1.00 33.38 97 SER A C 1
ATOM 691 O O . SER A 1 97 ? -18.814 12.279 8.679 1.00 33.38 97 SER A O 1
ATOM 693 N N . PRO A 1 98 ? -19.970 11.403 6.980 1.00 32.88 98 PRO A N 1
ATOM 694 C CA . PRO A 1 98 ? -20.921 10.714 7.859 1.00 32.88 98 PRO A CA 1
ATOM 695 C C . PRO A 1 98 ? -20.239 9.799 8.900 1.00 32.88 98 PRO A C 1
ATOM 697 O O . PRO A 1 98 ? -20.871 9.397 9.877 1.00 32.88 98 PRO A O 1
ATOM 700 N N . PHE A 1 99 ? -18.949 9.506 8.702 1.00 35.88 99 PHE A N 1
ATOM 701 C CA . PHE A 1 99 ? -18.079 8.718 9.562 1.00 35.88 99 PHE A CA 1
ATOM 702 C C . PHE A 1 99 ? -17.251 9.514 10.587 1.00 35.88 99 PHE A C 1
ATOM 704 O O . PHE A 1 99 ? -16.698 8.893 11.493 1.00 35.88 99 PHE A O 1
ATOM 711 N N . ASP A 1 100 ? -17.242 10.851 10.560 1.00 35.53 100 ASP A N 1
ATOM 712 C CA . ASP A 1 100 ? -16.537 11.659 11.573 1.00 35.53 100 ASP A CA 1
ATOM 713 C C . ASP A 1 100 ? -17.183 11.523 12.962 1.00 35.53 100 ASP A C 1
ATOM 715 O O . ASP A 1 100 ? -16.500 11.520 13.983 1.00 35.53 100 ASP A O 1
ATOM 719 N N . LYS A 1 101 ? -18.490 11.235 13.021 1.00 31.42 101 LYS A N 1
ATOM 720 C CA . LYS A 1 101 ? -19.193 10.936 14.286 1.00 31.42 101 LYS A CA 1
ATOM 721 C C . LYS A 1 101 ? -18.909 9.540 14.845 1.00 31.42 101 LYS A C 1
ATOM 723 O O . LYS A 1 101 ? -19.314 9.239 15.965 1.00 31.42 101 LYS A O 1
ATOM 728 N N . ALA A 1 102 ? -18.257 8.666 14.076 1.00 34.66 102 ALA A N 1
ATOM 729 C CA . ALA A 1 102 ? -17.847 7.347 14.552 1.00 34.66 102 ALA A CA 1
ATOM 730 C C . ALA A 1 102 ? -16.437 7.361 15.158 1.00 34.66 102 ALA A C 1
ATOM 732 O O . ALA A 1 102 ? -16.112 6.445 15.905 1.00 34.66 102 ALA A O 1
ATOM 733 N N . ASN A 1 103 ? -15.626 8.392 14.890 1.00 35.41 103 ASN A N 1
ATOM 734 C CA . ASN A 1 103 ? -14.293 8.541 15.481 1.00 35.41 103 ASN A CA 1
ATOM 735 C C . ASN A 1 103 ? -14.295 9.395 16.771 1.00 35.41 103 ASN A C 1
ATOM 737 O O . ASN A 1 103 ? -13.310 9.446 17.505 1.00 35.41 103 ASN A O 1
ATOM 741 N N . GLU A 1 104 ? -15.433 10.002 17.126 1.00 34.47 104 GLU A N 1
ATOM 742 C CA . GLU A 1 104 ? -15.639 10.665 18.416 1.00 34.47 104 GLU A CA 1
ATOM 743 C C . GLU A 1 104 ? -15.657 9.617 19.552 1.00 34.47 104 GLU A C 1
ATOM 745 O O . GLU A 1 104 ? -16.681 9.003 19.850 1.00 34.47 104 GLU A O 1
ATOM 750 N N . SER A 1 105 ? -14.517 9.409 20.224 1.00 37.44 105 SER A N 1
ATOM 751 C CA . SER A 1 105 ? -14.381 8.597 21.457 1.00 37.44 105 SER A CA 1
ATOM 752 C C . SER A 1 105 ? -14.324 7.059 21.292 1.00 37.44 105 SER A C 1
ATOM 754 O O . SER A 1 105 ? -14.359 6.325 22.286 1.00 37.44 105 SER A O 1
ATOM 756 N N . PHE A 1 106 ? -14.186 6.524 20.072 1.00 39.28 106 PHE A N 1
ATOM 757 C CA . PHE A 1 106 ? -14.327 5.075 19.827 1.00 39.28 106 PHE A CA 1
ATOM 758 C C . PHE A 1 106 ? -13.176 4.192 20.362 1.00 39.28 106 PHE A C 1
ATOM 760 O O . PHE A 1 106 ? -13.451 3.084 20.829 1.00 39.28 106 PHE A O 1
ATOM 767 N N . GLY A 1 107 ? -11.923 4.667 20.354 1.00 42.25 107 GLY A N 1
ATOM 768 C CA . GLY A 1 107 ? -10.736 3.830 20.619 1.00 42.25 107 GLY A CA 1
ATOM 769 C C . GLY A 1 107 ? -10.458 3.510 22.096 1.00 42.25 107 GLY A C 1
ATOM 770 O O . GLY A 1 107 ? -10.269 2.356 22.472 1.00 42.25 107 GLY A O 1
ATOM 771 N N . LYS A 1 108 ? -10.499 4.502 22.997 1.00 41.75 108 LYS A N 1
ATOM 772 C CA . LYS A 1 108 ? -9.949 4.328 24.364 1.00 41.75 108 LYS A CA 1
ATOM 773 C C . LYS A 1 108 ? -10.965 3.829 25.410 1.00 41.75 108 LYS A C 1
ATOM 775 O O . LYS A 1 108 ? -10.600 3.087 26.321 1.00 41.75 108 LYS A O 1
ATOM 780 N N . SER A 1 109 ? -12.250 4.175 25.279 1.00 41.62 109 SER A N 1
A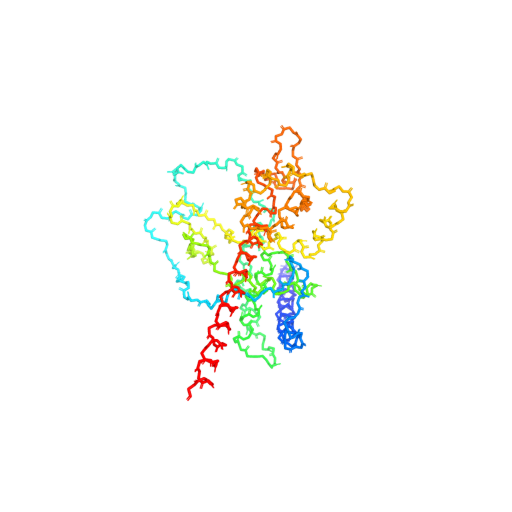TOM 781 C CA . SER A 1 109 ? -13.290 3.865 26.285 1.00 41.62 109 SER A CA 1
ATOM 782 C C . SER A 1 109 ? -13.761 2.396 26.255 1.00 41.62 109 SER A C 1
ATOM 784 O O . SER A 1 109 ? -13.921 1.763 27.301 1.00 41.62 109 SER A O 1
ATOM 786 N N . LYS A 1 110 ? -13.906 1.797 25.062 1.00 42.56 110 LYS A N 1
ATOM 787 C CA . LYS A 1 110 ? -14.281 0.373 24.900 1.00 42.56 110 LYS A CA 1
ATOM 788 C C . LYS A 1 110 ? -13.114 -0.580 25.124 1.00 42.56 110 LYS A C 1
ATOM 790 O O . LYS A 1 110 ? -13.317 -1.655 25.686 1.00 42.56 110 LYS A O 1
ATOM 795 N N . ALA A 1 111 ? -11.902 -0.145 24.788 1.00 44.12 111 ALA A N 1
ATOM 796 C CA . ALA A 1 111 ? -10.673 -0.819 25.172 1.00 44.12 111 ALA A CA 1
ATOM 797 C C . ALA A 1 111 ? -10.610 -1.063 26.689 1.00 44.12 111 ALA A C 1
ATOM 799 O O . ALA A 1 111 ? -10.304 -2.161 27.147 1.00 44.12 111 ALA A O 1
ATOM 800 N N . GLN A 1 112 ? -11.011 -0.070 27.487 1.00 47.03 112 GLN A N 1
ATOM 801 C CA . GLN A 1 112 ? -11.067 -0.203 28.941 1.00 47.03 112 GLN A CA 1
ATOM 802 C C . GLN A 1 112 ? -12.191 -1.126 29.445 1.00 47.03 112 GLN A C 1
ATOM 804 O O . GLN A 1 112 ? -12.042 -1.744 30.498 1.00 47.03 112 GLN A O 1
ATOM 809 N N . ALA A 1 113 ? -13.285 -1.277 28.692 1.00 41.19 113 ALA A N 1
ATOM 810 C CA . ALA A 1 113 ? -14.334 -2.251 28.996 1.00 41.19 113 ALA A CA 1
ATOM 811 C C . ALA A 1 113 ? -13.892 -3.699 28.697 1.00 41.19 113 ALA A C 1
ATOM 813 O O . ALA A 1 113 ? -14.180 -4.589 29.496 1.00 41.19 113 ALA A O 1
ATOM 814 N N . ALA A 1 114 ? -13.140 -3.924 27.609 1.00 46.03 114 ALA A N 1
ATOM 815 C CA . ALA A 1 114 ? -12.529 -5.219 27.291 1.00 46.03 114 ALA A CA 1
ATOM 816 C C . ALA A 1 114 ? -11.416 -5.600 28.288 1.00 46.03 114 ALA A C 1
ATOM 818 O O . ALA A 1 114 ? -11.361 -6.748 28.718 1.00 46.03 114 ALA A O 1
ATOM 819 N N . ARG A 1 115 ? -10.614 -4.628 28.758 1.00 50.59 115 ARG A N 1
ATOM 820 C CA . ARG A 1 115 ? -9.591 -4.814 29.813 1.00 50.59 115 ARG A CA 1
ATOM 821 C C . ARG A 1 115 ? -10.126 -5.427 31.114 1.00 50.59 115 ARG A C 1
ATOM 823 O O . ARG A 1 115 ? -9.371 -6.070 31.833 1.00 50.59 115 ARG A O 1
ATOM 830 N N . ASN A 1 116 ? -11.410 -5.235 31.423 1.00 50.84 116 ASN A N 1
ATOM 831 C CA . ASN A 1 116 ? -12.034 -5.761 32.642 1.00 50.84 116 ASN A CA 1
ATOM 832 C C . ASN A 1 116 ? -12.674 -7.148 32.459 1.00 50.84 116 ASN A C 1
ATOM 834 O O . ASN A 1 116 ? -13.111 -7.750 33.441 1.00 50.84 116 ASN A O 1
ATOM 838 N N . MET A 1 117 ? -12.744 -7.662 31.229 1.00 50.09 117 MET A N 1
ATOM 839 C CA . MET A 1 117 ? -13.172 -9.028 30.952 1.00 50.09 117 MET A CA 1
ATOM 840 C C . MET A 1 117 ? -11.924 -9.893 30.830 1.00 50.09 117 MET A C 1
ATOM 842 O O . MET A 1 117 ? -11.318 -9.982 29.769 1.00 50.09 117 MET A O 1
ATOM 846 N N . ALA A 1 118 ? -11.528 -10.505 31.946 1.00 44.78 118 ALA A N 1
ATOM 847 C CA . ALA A 1 118 ? -10.501 -11.535 31.971 1.00 44.78 118 ALA A CA 1
ATOM 848 C C . ALA A 1 118 ? -10.891 -12.655 30.993 1.00 44.78 118 ALA A C 1
ATOM 850 O O . ALA A 1 118 ? -11.733 -13.500 31.299 1.00 44.78 118 ALA A O 1
ATOM 851 N N . VAL A 1 119 ? -10.320 -12.631 29.790 1.00 50.75 119 VAL A N 1
ATOM 852 C CA . VAL A 1 119 ? -10.356 -13.777 28.891 1.00 50.75 119 VAL A CA 1
ATOM 853 C C . VAL A 1 119 ? -9.355 -14.763 29.480 1.00 50.75 119 VAL A C 1
ATOM 855 O O . VAL A 1 119 ? -8.146 -14.590 29.327 1.00 50.75 119 VAL A O 1
ATOM 858 N N . ASP A 1 120 ? -9.859 -15.729 30.252 1.00 48.31 120 ASP A N 1
ATOM 859 C CA . ASP A 1 120 ? -9.047 -16.762 30.899 1.00 48.31 120 ASP A CA 1
ATOM 860 C C . ASP A 1 120 ? -8.070 -17.375 29.878 1.00 48.31 120 ASP A C 1
ATOM 862 O O . ASP A 1 120 ? -8.483 -18.055 28.938 1.00 48.31 120 ASP A O 1
ATOM 866 N N . GLY A 1 121 ? -6.767 -17.120 30.059 1.00 60.34 121 GLY A N 1
ATOM 867 C CA . GLY A 1 121 ? -5.691 -17.740 29.276 1.00 60.34 121 GLY A CA 1
ATOM 868 C C . GLY A 1 121 ? -4.822 -16.823 28.403 1.00 60.34 121 GLY A C 1
ATOM 869 O O . GLY A 1 121 ? -3.899 -17.349 27.781 1.00 60.34 121 GLY A O 1
ATOM 870 N N . PHE A 1 122 ? -5.053 -15.505 28.365 1.00 60.22 122 PHE A N 1
ATOM 871 C CA . PHE A 1 122 ? -4.192 -14.552 27.638 1.00 60.22 122 PHE A CA 1
ATOM 872 C C . PHE A 1 122 ? -3.431 -13.626 28.591 1.00 60.22 122 PHE A C 1
ATOM 874 O O . PHE A 1 122 ? -3.968 -13.215 29.622 1.00 60.22 122 PHE A O 1
ATOM 881 N N . ASP A 1 123 ? -2.176 -13.306 28.261 1.00 79.06 123 ASP A N 1
ATOM 882 C CA . ASP A 1 123 ? -1.440 -12.266 28.979 1.00 79.06 123 ASP A CA 1
ATOM 883 C C . ASP A 1 123 ? -1.932 -10.862 28.564 1.00 79.06 123 ASP A C 1
ATOM 885 O O . ASP A 1 123 ? -2.553 -10.670 27.515 1.00 79.06 123 ASP A O 1
ATOM 889 N N . GLN A 1 124 ? -1.733 -9.877 29.443 1.00 74.31 124 GLN A N 1
ATOM 890 C CA . GLN A 1 124 ? -2.269 -8.527 29.246 1.00 74.31 124 GLN A CA 1
ATOM 891 C C . GLN A 1 124 ? -1.609 -7.807 28.058 1.00 74.31 124 GLN A C 1
ATOM 893 O O . GLN A 1 124 ? -2.284 -7.072 27.340 1.00 74.31 124 GLN A O 1
ATOM 898 N N . ASP A 1 125 ? -0.322 -8.063 27.815 1.00 77.31 125 ASP A N 1
ATOM 899 C CA . ASP A 1 125 ? 0.439 -7.453 26.723 1.00 77.31 125 ASP A CA 1
ATOM 900 C C . ASP A 1 125 ? -0.026 -7.964 25.342 1.00 77.31 125 ASP A C 1
ATOM 902 O O . ASP A 1 125 ? -0.112 -7.190 24.385 1.00 77.31 125 ASP A O 1
ATOM 906 N N . GLU A 1 126 ? -0.361 -9.256 25.217 1.00 75.75 126 GLU A N 1
ATOM 907 C CA . GLU A 1 126 ? -0.932 -9.858 24.003 1.00 75.75 126 GLU A CA 1
ATOM 908 C C . GLU A 1 126 ? -2.309 -9.261 23.700 1.00 75.75 126 GLU A C 1
ATOM 910 O O . GLU A 1 126 ? -2.598 -8.968 22.536 1.00 75.75 126 GLU A O 1
ATOM 915 N N . LEU A 1 127 ? -3.123 -9.019 24.734 1.00 77.44 127 LEU A N 1
ATOM 916 C CA . LEU A 1 127 ? -4.437 -8.394 24.593 1.00 77.44 127 LEU A CA 1
ATOM 917 C C . LEU A 1 127 ? -4.337 -6.921 24.174 1.00 77.44 127 LEU A C 1
ATOM 919 O O . LEU A 1 127 ? -5.010 -6.526 23.223 1.00 77.44 127 LEU A O 1
ATOM 923 N N . ASP A 1 128 ? -3.486 -6.125 24.831 1.00 78.81 128 ASP A N 1
ATOM 924 C CA . ASP A 1 128 ? -3.275 -4.718 24.466 1.00 78.81 128 ASP A CA 1
ATOM 925 C C . ASP A 1 128 ? -2.765 -4.617 23.013 1.00 78.81 128 ASP A C 1
ATOM 927 O O . ASP A 1 128 ? -3.308 -3.853 22.217 1.00 78.81 128 ASP A O 1
ATOM 931 N N . ALA A 1 129 ? -1.809 -5.462 22.607 1.00 81.38 129 ALA A N 1
ATOM 932 C CA . ALA A 1 129 ? -1.340 -5.505 21.222 1.00 81.38 129 ALA A CA 1
ATOM 933 C C . ALA A 1 129 ? -2.431 -5.932 20.223 1.00 81.38 129 ALA A C 1
ATOM 935 O O . ALA A 1 129 ? -2.484 -5.410 19.113 1.00 81.38 129 ALA A O 1
ATOM 936 N N . ALA A 1 130 ? -3.292 -6.890 20.574 1.00 82.62 130 ALA A N 1
ATOM 937 C CA . ALA A 1 130 ? -4.392 -7.312 19.706 1.00 82.62 130 ALA A CA 1
ATOM 938 C C . ALA A 1 130 ? -5.439 -6.204 19.526 1.00 82.62 130 ALA A C 1
ATOM 940 O O . ALA A 1 130 ? -5.979 -6.032 18.436 1.00 82.62 130 ALA A O 1
ATOM 941 N N . MET A 1 131 ? -5.708 -5.431 20.575 1.00 81.75 131 MET A N 1
ATOM 942 C CA . MET A 1 131 ? -6.655 -4.322 20.516 1.00 81.75 131 MET A CA 1
ATOM 943 C C . MET A 1 131 ? -6.158 -3.168 19.646 1.00 81.75 131 MET A C 1
ATOM 945 O O . MET A 1 131 ? -6.946 -2.611 18.888 1.00 81.75 131 MET A O 1
ATOM 949 N N . GLU A 1 132 ? -4.861 -2.870 19.683 1.00 84.94 132 GLU A N 1
ATOM 950 C CA . GLU A 1 132 ? -4.245 -1.906 18.765 1.00 84.94 132 GLU A CA 1
ATOM 951 C C . GLU A 1 132 ? -4.430 -2.334 17.303 1.00 84.94 132 GLU A C 1
ATOM 953 O O . GLU A 1 132 ? -4.798 -1.530 16.450 1.00 84.94 132 GLU A O 1
ATOM 958 N N . VAL A 1 133 ? -4.256 -3.624 17.008 1.00 85.62 133 VAL A N 1
ATOM 959 C CA . VAL A 1 133 ? -4.487 -4.172 15.663 1.00 85.62 133 VAL A CA 1
ATOM 960 C C . VAL A 1 133 ? -5.952 -4.034 15.245 1.00 85.62 133 VAL A C 1
ATOM 962 O O . VAL A 1 133 ? -6.224 -3.681 14.100 1.00 85.62 133 VAL A O 1
ATOM 965 N N . VAL A 1 134 ? -6.901 -4.268 16.157 1.00 85.81 134 VAL A N 1
ATOM 966 C CA . VAL A 1 134 ? -8.338 -4.068 15.896 1.00 85.81 134 VAL A CA 1
ATOM 967 C C . VAL A 1 134 ? -8.649 -2.596 15.596 1.00 85.81 134 VAL A C 1
ATOM 969 O O . VAL A 1 134 ? -9.417 -2.315 14.677 1.00 85.81 134 VAL A O 1
ATOM 972 N N . GLU A 1 135 ? -8.045 -1.654 16.322 1.00 85.56 135 GLU A N 1
ATOM 973 C CA . GLU A 1 135 ? -8.206 -0.216 16.068 1.00 85.56 135 GLU A CA 1
ATOM 974 C C . GLU A 1 135 ? -7.681 0.170 14.677 1.00 85.56 135 GLU A C 1
ATOM 976 O O . GLU A 1 135 ? -8.398 0.792 13.891 1.00 85.56 135 GLU A O 1
ATOM 981 N N . HIS A 1 136 ? -6.485 -0.296 14.315 1.00 89.44 136 HIS A N 1
ATOM 982 C CA . HIS A 1 136 ? -5.896 -0.031 13.001 1.00 89.44 136 HIS A CA 1
ATOM 983 C C . HIS A 1 136 ? -6.666 -0.724 11.870 1.00 89.44 136 HIS A C 1
ATOM 985 O O . HIS A 1 136 ? -6.822 -0.149 10.796 1.00 89.44 136 HIS A O 1
ATOM 991 N N . ALA A 1 137 ? -7.224 -1.916 12.099 1.00 89.25 137 ALA A N 1
ATOM 992 C CA . ALA A 1 137 ? -8.128 -2.558 11.147 1.00 89.25 137 ALA A CA 1
ATOM 993 C C . ALA A 1 137 ? -9.395 -1.717 10.925 1.00 89.25 137 ALA A C 1
ATOM 995 O O . ALA A 1 137 ? -9.806 -1.514 9.782 1.00 89.25 137 ALA A O 1
ATOM 996 N N . SER A 1 138 ? -9.959 -1.143 11.993 1.00 88.44 138 SER A N 1
ATOM 997 C CA . SER A 1 138 ? -11.107 -0.237 11.898 1.00 88.44 138 SER A CA 1
ATOM 998 C C . SER A 1 138 ? -10.789 1.015 11.075 1.00 88.44 138 SER A C 1
ATOM 1000 O O . SER A 1 138 ? -11.617 1.424 10.261 1.00 88.44 138 SER A O 1
ATOM 1002 N N . MET A 1 139 ? -9.596 1.602 11.228 1.00 89.44 139 MET A N 1
ATOM 1003 C CA . MET A 1 139 ? -9.141 2.744 10.413 1.00 89.44 139 MET A CA 1
ATOM 1004 C C . MET A 1 139 ? -9.032 2.416 8.914 1.00 89.44 139 MET A C 1
ATOM 1006 O O . MET A 1 139 ? -9.102 3.325 8.084 1.00 89.44 139 MET A O 1
ATOM 1010 N N . LEU A 1 140 ? -8.858 1.134 8.577 1.00 92.25 140 LEU A N 1
ATOM 1011 C CA . LEU A 1 140 ? -8.782 0.604 7.212 1.00 92.25 140 LEU A CA 1
ATOM 1012 C C . LEU A 1 140 ? -10.103 -0.012 6.722 1.00 92.25 140 LEU A C 1
ATOM 1014 O O . LEU A 1 140 ? -10.135 -0.650 5.671 1.00 92.25 140 LEU A O 1
ATOM 1018 N N . ASN A 1 141 ? -11.188 0.136 7.490 1.00 91.81 141 ASN A N 1
ATOM 1019 C CA . ASN A 1 141 ? -12.486 -0.490 7.222 1.00 91.81 141 ASN A CA 1
ATOM 1020 C C . ASN A 1 141 ? -12.411 -2.021 7.045 1.00 91.81 141 ASN A C 1
ATOM 1022 O O . ASN A 1 141 ? -13.161 -2.604 6.259 1.00 91.81 141 ASN A O 1
ATOM 1026 N N . VAL A 1 142 ? -11.514 -2.670 7.788 1.00 88.75 142 VAL A N 1
ATOM 1027 C CA . VAL A 1 142 ? -11.372 -4.126 7.852 1.00 88.75 142 VAL A CA 1
ATOM 1028 C C . VAL A 1 142 ? -12.038 -4.641 9.123 1.00 88.75 142 VAL A C 1
ATOM 1030 O O . VAL A 1 142 ? -11.675 -4.256 10.234 1.00 88.75 142 VAL A O 1
ATOM 1033 N N . ASP A 1 143 ? -12.993 -5.554 8.965 1.00 87.75 143 ASP A N 1
ATOM 1034 C CA . ASP A 1 143 ? -13.586 -6.288 10.081 1.00 87.75 143 ASP A CA 1
ATOM 1035 C C . ASP A 1 143 ? -12.815 -7.597 10.286 1.00 87.75 143 ASP A C 1
ATOM 1037 O O . ASP A 1 143 ? -12.972 -8.534 9.511 1.00 87.75 143 ASP A O 1
ATOM 1041 N N . LEU A 1 144 ? -11.991 -7.685 11.334 1.00 85.06 144 LEU A N 1
ATOM 1042 C CA . LEU A 1 144 ? -11.163 -8.870 11.607 1.00 85.06 144 LEU A CA 1
ATOM 1043 C C . LEU A 1 144 ? -11.960 -10.116 12.024 1.00 85.06 144 LEU A C 1
ATOM 1045 O O . LEU A 1 144 ? -11.401 -11.210 12.050 1.00 85.06 144 LEU A O 1
ATOM 1049 N N . VAL A 1 145 ? -13.249 -9.982 12.352 1.00 83.00 145 VAL A N 1
ATOM 1050 C CA . VAL A 1 145 ? -14.128 -11.136 12.593 1.00 83.00 145 VAL A CA 1
ATOM 1051 C C . VAL A 1 145 ? -14.570 -11.747 11.264 1.00 83.00 145 VAL A C 1
ATOM 1053 O O . VAL A 1 145 ? -14.671 -12.969 11.148 1.00 83.00 145 VAL A O 1
ATOM 1056 N N . VAL A 1 146 ? -14.832 -10.903 10.263 1.00 86.06 146 VAL A N 1
ATOM 1057 C CA . VAL A 1 146 ? -15.316 -11.317 8.936 1.00 86.06 146 VAL A CA 1
ATOM 1058 C C . VAL A 1 146 ? -14.164 -11.618 7.972 1.00 86.06 146 VAL A C 1
ATOM 1060 O O . VAL A 1 146 ? -14.261 -12.561 7.192 1.00 86.06 146 VAL A O 1
ATOM 1063 N N . GLU A 1 147 ? -13.084 -10.842 8.048 1.00 86.75 147 GLU A N 1
ATOM 1064 C CA . GLU A 1 147 ? -11.924 -10.839 7.145 1.00 86.75 147 GLU A CA 1
ATOM 1065 C C . GLU A 1 147 ? -10.600 -11.034 7.925 1.00 86.75 147 GLU A C 1
ATOM 1067 O O . GLU A 1 147 ? -9.687 -10.201 7.842 1.00 86.75 147 GLU A O 1
ATOM 1072 N N . PRO A 1 148 ? -10.460 -12.109 8.733 1.00 85.38 148 PRO A N 1
ATOM 1073 C CA . PRO A 1 148 ? -9.271 -12.340 9.560 1.00 85.38 148 PRO A CA 1
ATOM 1074 C C . PRO A 1 148 ? -7.979 -12.480 8.740 1.00 85.38 148 PRO A C 1
ATOM 1076 O O . PRO A 1 148 ? -6.885 -12.221 9.239 1.00 85.38 148 PRO A O 1
ATOM 1079 N N . GLU A 1 149 ? -8.071 -12.863 7.466 1.00 83.38 149 GLU A N 1
ATOM 1080 C CA . GLU A 1 149 ? -6.941 -12.943 6.541 1.00 83.38 149 GLU A CA 1
ATOM 1081 C C . GLU A 1 149 ? -6.315 -11.584 6.206 1.00 83.38 149 GLU A C 1
ATOM 1083 O O . GLU A 1 149 ? -5.191 -11.552 5.708 1.00 83.38 149 GLU A O 1
ATOM 1088 N N . LEU A 1 150 ? -7.002 -10.470 6.476 1.00 87.19 150 LEU A N 1
ATOM 1089 C CA . LEU A 1 150 ? -6.490 -9.112 6.255 1.00 87.19 150 LEU A CA 1
ATOM 1090 C C . LEU A 1 150 ? -5.776 -8.538 7.479 1.00 87.19 150 LEU A C 1
ATOM 1092 O O . LEU A 1 150 ? -5.225 -7.439 7.420 1.00 87.19 150 LEU A O 1
ATOM 1096 N N . GLN A 1 151 ? -5.731 -9.286 8.581 1.00 86.06 151 GLN A N 1
ATOM 1097 C CA . GLN A 1 151 ? -5.104 -8.836 9.814 1.00 86.06 151 GLN A CA 1
ATOM 1098 C C . GLN A 1 151 ? -3.649 -8.409 9.640 1.00 86.06 151 GLN A C 1
ATOM 1100 O O . GLN A 1 151 ? -3.214 -7.443 10.262 1.00 86.06 151 GLN A O 1
ATOM 1105 N N . TRP A 1 152 ? -2.887 -9.117 8.806 1.00 86.88 152 TRP A N 1
ATOM 1106 C CA . TRP A 1 152 ? -1.481 -8.787 8.590 1.00 86.88 152 TRP A CA 1
ATOM 1107 C C . TRP A 1 152 ? -1.307 -7.352 8.072 1.00 86.88 152 TRP A C 1
ATOM 1109 O O . TRP A 1 152 ? -0.325 -6.712 8.427 1.00 86.88 152 TRP A O 1
ATOM 1119 N N . ILE A 1 153 ? -2.276 -6.827 7.308 1.00 88.12 153 ILE A N 1
ATOM 1120 C CA . ILE A 1 153 ? -2.267 -5.448 6.808 1.00 88.12 153 ILE A CA 1
ATOM 1121 C C . ILE A 1 153 ? -2.459 -4.468 7.967 1.00 88.12 153 ILE A C 1
ATOM 1123 O O . ILE A 1 153 ? -1.725 -3.490 8.075 1.00 88.12 153 ILE A O 1
ATOM 1127 N N . ALA A 1 154 ? -3.412 -4.747 8.859 1.00 89.50 154 ALA A N 1
ATOM 1128 C CA . ALA A 1 154 ? -3.654 -3.932 10.047 1.00 89.50 154 ALA A CA 1
ATOM 1129 C C . ALA A 1 154 ? -2.459 -3.954 11.016 1.00 89.50 154 ALA A C 1
ATOM 1131 O O . ALA A 1 154 ? -2.079 -2.921 11.562 1.00 89.50 154 ALA A O 1
ATOM 1132 N N . GLU A 1 155 ? -1.826 -5.116 11.193 1.00 88.06 155 GLU A N 1
ATOM 1133 C CA . GLU A 1 155 ? -0.599 -5.249 11.982 1.00 88.06 155 GLU A CA 1
ATOM 1134 C C . GLU A 1 155 ? 0.565 -4.468 11.392 1.00 88.06 155 GLU A C 1
ATOM 1136 O O . GLU A 1 155 ? 1.326 -3.844 12.134 1.00 88.06 155 GLU A O 1
ATOM 1141 N N . GLU A 1 156 ? 0.714 -4.521 10.072 1.00 88.06 156 GLU A N 1
ATOM 1142 C CA . GLU A 1 156 ? 1.750 -3.784 9.374 1.00 88.06 156 GLU A CA 1
ATOM 1143 C C . GLU A 1 156 ? 1.507 -2.277 9.465 1.00 88.06 156 GLU A C 1
ATOM 1145 O O . GLU A 1 156 ? 2.445 -1.534 9.743 1.00 88.06 156 GLU A O 1
ATOM 1150 N N . PHE A 1 157 ? 0.253 -1.838 9.326 1.00 91.62 157 PHE A N 1
ATOM 1151 C CA . PHE A 1 157 ? -0.135 -0.440 9.482 1.00 91.62 157 PHE A CA 1
ATOM 1152 C C . PHE A 1 157 ? 0.155 0.085 10.887 1.00 91.62 157 PHE A C 1
ATOM 1154 O O . PHE A 1 157 ? 0.797 1.121 11.023 1.00 91.62 157 PHE A O 1
ATOM 1161 N N . TRP A 1 158 ? -0.219 -0.664 11.925 1.00 89.12 158 TRP A N 1
ATOM 1162 C CA . TRP A 1 158 ? 0.078 -0.306 13.314 1.00 89.12 158 TRP A CA 1
ATOM 1163 C C . TRP A 1 158 ? 1.579 -0.177 13.609 1.00 89.12 158 TRP A C 1
ATOM 1165 O O . TRP A 1 158 ? 2.010 0.658 14.406 1.00 89.12 158 TRP A O 1
ATOM 1175 N N . GLN A 1 159 ? 2.398 -1.017 12.979 1.00 86.69 159 GLN A N 1
ATOM 1176 C CA . GLN A 1 159 ? 3.851 -1.011 13.163 1.00 86.69 159 GLN A CA 1
ATOM 1177 C C . GLN A 1 159 ? 4.571 -0.067 12.192 1.00 86.69 159 GLN A C 1
ATOM 1179 O O . GLN A 1 159 ? 5.798 0.065 12.265 1.00 86.69 159 GLN A O 1
ATOM 1184 N N . ALA A 1 160 ? 3.840 0.571 11.277 1.00 86.12 160 ALA A N 1
ATOM 1185 C CA . ALA A 1 160 ? 4.424 1.389 10.236 1.00 86.12 160 ALA A CA 1
ATOM 1186 C C . ALA A 1 160 ? 5.059 2.646 10.831 1.00 86.12 160 ALA A C 1
ATOM 1188 O O . ALA A 1 160 ? 4.454 3.373 11.616 1.00 86.12 160 ALA A O 1
ATOM 1189 N N . GLN A 1 161 ? 6.297 2.927 10.431 1.00 85.75 161 GLN A N 1
ATOM 1190 C CA . GLN A 1 161 ? 6.916 4.198 10.777 1.00 85.75 161 GLN A CA 1
ATOM 1191 C C . GLN A 1 161 ? 6.338 5.313 9.922 1.00 85.75 161 GLN A C 1
ATOM 1193 O O . GLN A 1 161 ? 6.057 5.135 8.734 1.00 85.75 161 GLN A O 1
ATOM 1198 N N . LEU A 1 162 ? 6.215 6.482 10.543 1.00 86.88 162 LEU A N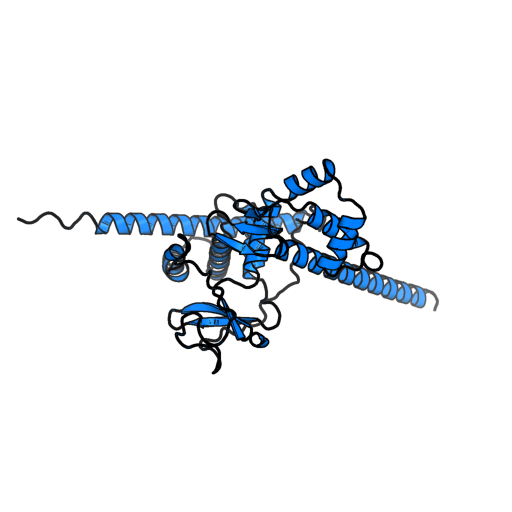 1
ATOM 1199 C CA . LEU A 1 162 ? 5.854 7.693 9.833 1.00 86.88 162 LEU A CA 1
ATOM 1200 C C . LEU A 1 162 ? 6.926 8.009 8.781 1.00 86.88 162 LEU A C 1
ATOM 1202 O O . LEU A 1 162 ? 8.112 7.753 9.024 1.00 86.88 162 LEU A O 1
ATOM 1206 N N . PRO A 1 163 ? 6.534 8.540 7.609 1.00 86.88 163 PRO A N 1
ATOM 1207 C CA . PRO A 1 163 ? 7.503 9.010 6.632 1.00 86.88 163 PRO A CA 1
ATOM 1208 C C . PRO A 1 163 ? 8.388 10.112 7.218 1.00 86.88 163 PRO A C 1
ATOM 1210 O O . PRO A 1 163 ? 8.041 10.760 8.204 1.00 86.88 163 PRO A O 1
ATOM 1213 N N . GLU A 1 164 ? 9.536 10.341 6.588 1.00 83.69 164 GLU A N 1
ATOM 1214 C CA . GLU A 1 164 ? 10.450 11.405 6.996 1.00 83.69 164 GLU A CA 1
ATOM 1215 C C . GLU A 1 164 ? 9.735 12.766 7.043 1.00 83.69 164 GLU A C 1
ATOM 1217 O O . GLU A 1 164 ? 8.909 13.079 6.184 1.00 83.69 164 GLU A O 1
ATOM 1222 N N . GLY A 1 165 ? 10.020 13.547 8.086 1.00 84.75 165 GLY A N 1
ATOM 1223 C CA . GLY A 1 165 ? 9.407 14.855 8.315 1.00 84.75 165 GLY A CA 1
ATOM 1224 C C . GLY A 1 165 ? 8.045 14.829 9.014 1.00 84.75 165 GLY A C 1
ATOM 1225 O O . GLY A 1 165 ? 7.599 15.895 9.439 1.00 84.75 165 GLY A O 1
ATOM 1226 N N . TRP A 1 166 ? 7.413 13.658 9.171 1.00 89.00 166 TRP A N 1
ATOM 1227 C CA . TRP A 1 166 ? 6.157 13.494 9.908 1.00 89.00 166 TRP A CA 1
ATOM 1228 C C . TRP A 1 166 ? 6.375 13.096 11.364 1.00 89.00 166 TRP A C 1
ATOM 1230 O O . TRP A 1 166 ? 7.164 12.207 11.681 1.00 89.00 166 TRP A O 1
ATOM 1240 N N . GLU A 1 167 ? 5.578 13.693 12.239 1.00 89.00 167 GLU A N 1
ATOM 1241 C CA . GLU A 1 167 ? 5.574 13.429 13.672 1.00 89.00 167 GLU A CA 1
ATOM 1242 C C . GLU A 1 167 ? 4.142 13.254 14.185 1.00 89.00 167 GLU A C 1
ATOM 1244 O O . GLU A 1 167 ? 3.195 13.821 13.634 1.00 89.00 167 GLU A O 1
ATOM 1249 N N . GLU A 1 168 ? 3.994 12.452 15.239 1.00 88.31 168 GLU A N 1
ATOM 1250 C CA . GLU A 1 168 ? 2.721 12.184 15.907 1.00 88.31 168 GLU A CA 1
ATOM 1251 C C . GLU A 1 168 ? 2.578 13.064 17.150 1.00 88.31 168 GLU A C 1
ATOM 1253 O O . GLU A 1 168 ? 3.467 13.121 18.007 1.00 88.31 168 GLU A O 1
ATOM 1258 N N . TYR A 1 169 ? 1.422 13.701 17.273 1.00 87.38 169 TYR A N 1
ATOM 1259 C CA . TYR A 1 169 ? 1.059 14.553 18.391 1.00 87.38 169 TYR A CA 1
ATOM 1260 C C . TYR A 1 169 ? -0.300 14.144 18.946 1.00 87.38 169 TYR A C 1
ATOM 1262 O O . TYR A 1 169 ? -1.135 13.586 18.237 1.00 87.38 169 TYR A O 1
ATOM 1270 N N . GLN A 1 170 ? -0.533 14.452 20.220 1.00 86.94 170 GLN A N 1
ATOM 1271 C CA . GLN A 1 170 ? -1.864 14.370 20.812 1.00 86.94 170 GLN A CA 1
ATOM 1272 C C . GLN A 1 170 ? -2.371 15.761 21.166 1.00 86.94 170 GLN A C 1
ATOM 1274 O O . GLN A 1 170 ? -1.625 16.596 21.684 1.00 86.94 170 GLN A O 1
ATOM 1279 N N . ASP A 1 171 ? -3.641 16.005 20.872 1.00 83.75 171 ASP A N 1
ATOM 1280 C CA . ASP A 1 171 ? -4.322 17.228 21.265 1.00 83.75 171 ASP A CA 1
ATOM 1281 C C . ASP A 1 171 ? -4.739 17.196 22.752 1.00 83.75 171 ASP A C 1
ATOM 1283 O O . ASP A 1 171 ? -4.527 16.225 23.486 1.00 83.75 171 ASP A O 1
ATOM 1287 N N . SER A 1 172 ? -5.372 18.277 23.213 1.00 83.75 172 SER A N 1
ATOM 1288 C CA . SER A 1 172 ? -5.878 18.378 24.590 1.00 83.75 172 SER A CA 1
ATOM 1289 C C . SER A 1 172 ? -6.971 17.357 24.947 1.00 83.75 172 SER A C 1
ATOM 1291 O O . SER A 1 172 ? -7.208 17.108 26.130 1.00 83.75 172 SER A O 1
ATOM 1293 N N . GLN A 1 173 ? -7.626 16.762 23.947 1.00 81.62 173 GLN A N 1
ATOM 1294 C CA . GLN A 1 173 ? -8.654 15.734 24.104 1.00 81.62 173 GLN A CA 1
ATOM 1295 C C . GLN A 1 173 ? -8.066 14.312 24.039 1.00 81.62 173 GLN A C 1
ATOM 1297 O O . GLN A 1 173 ? -8.785 13.330 24.236 1.00 81.62 173 GLN A O 1
ATOM 1302 N N . GLY A 1 174 ? -6.756 14.188 23.805 1.00 80.50 174 GLY A N 1
ATOM 1303 C CA . GLY A 1 174 ? -6.063 12.918 23.629 1.00 80.50 174 GLY A CA 1
ATOM 1304 C C . GLY A 1 174 ? -6.314 12.268 22.267 1.00 80.50 174 GLY A C 1
ATOM 1305 O O . GLY A 1 174 ? -6.116 11.053 22.147 1.00 80.50 174 GLY A O 1
ATOM 1306 N N . GLN A 1 175 ? -6.769 13.035 21.276 1.00 81.50 175 GLN A N 1
ATOM 1307 C CA . GLN A 1 175 ? -6.864 12.640 19.876 1.00 81.50 175 GLN A CA 1
ATOM 1308 C C . GLN A 1 175 ? -5.494 12.759 19.214 1.00 81.50 175 GLN A C 1
ATOM 1310 O O . GLN A 1 175 ? -4.777 13.741 19.410 1.00 81.50 175 GLN A O 1
ATOM 1315 N N . THR A 1 176 ? -5.127 11.741 18.441 1.00 85.94 176 THR A N 1
ATOM 1316 C CA . THR A 1 176 ? -3.867 11.724 17.701 1.00 85.94 176 THR A CA 1
ATOM 1317 C C . THR A 1 176 ? -4.012 12.512 16.402 1.00 85.94 176 THR A C 1
ATOM 1319 O O . THR A 1 176 ? -4.964 12.304 15.654 1.00 85.94 176 THR A O 1
ATOM 1322 N N . PHE A 1 177 ? -3.042 13.376 16.115 1.00 87.31 177 PHE A N 1
ATOM 1323 C CA . PHE A 1 177 ? -2.876 14.037 14.825 1.00 87.31 177 PHE A CA 1
ATOM 1324 C C . PHE A 1 177 ? -1.416 13.965 14.376 1.00 87.31 177 PHE A C 1
ATOM 1326 O O . PHE A 1 177 ? -0.500 13.772 15.177 1.00 87.31 177 PHE A O 1
ATOM 1333 N N . TYR A 1 178 ? -1.194 14.137 13.080 1.00 89.38 178 TYR A N 1
ATOM 1334 C CA . TYR A 1 178 ? 0.112 14.032 12.447 1.00 89.38 178 TYR A CA 1
ATOM 1335 C C . TYR A 1 178 ? 0.507 15.382 11.874 1.00 89.38 178 TYR A C 1
ATOM 1337 O O . TYR A 1 178 ? -0.298 16.037 11.216 1.00 89.38 178 TYR A O 1
ATOM 1345 N N . SER A 1 179 ? 1.743 15.809 12.107 1.00 90.56 179 SER A N 1
ATOM 1346 C CA . SER A 1 179 ? 2.257 17.085 11.612 1.00 90.56 179 SER A CA 1
ATOM 1347 C C . SER A 1 179 ? 3.541 16.871 10.830 1.00 90.56 179 SER A C 1
ATOM 1349 O O . SER A 1 179 ? 4.425 16.139 11.268 1.00 90.56 179 SER A O 1
ATOM 1351 N N . HIS A 1 180 ? 3.657 17.542 9.690 1.00 88.75 180 HIS A N 1
ATOM 1352 C CA . HIS A 1 180 ? 4.869 17.580 8.891 1.00 88.75 180 HIS A CA 1
ATOM 1353 C C . HIS A 1 180 ? 5.614 18.886 9.161 1.00 88.75 180 HIS A C 1
ATOM 1355 O O . HIS A 1 180 ? 5.169 19.957 8.743 1.00 88.75 180 HIS A O 1
ATOM 1361 N N . ALA A 1 181 ? 6.773 18.806 9.818 1.00 81.62 181 ALA A N 1
ATOM 1362 C CA . ALA A 1 181 ? 7.491 19.990 10.298 1.00 81.62 181 ALA A CA 1
ATOM 1363 C C . ALA A 1 181 ? 7.898 20.941 9.156 1.00 81.62 181 ALA A C 1
ATOM 1365 O O . ALA A 1 181 ? 7.653 22.141 9.224 1.00 81.62 181 ALA A O 1
ATOM 1366 N N . GLU A 1 182 ? 8.467 20.402 8.075 1.00 84.00 182 GLU A N 1
ATOM 1367 C CA . GLU A 1 182 ? 8.962 21.220 6.955 1.00 84.00 182 GLU A CA 1
ATOM 1368 C C . GLU A 1 182 ? 7.849 21.857 6.112 1.00 84.00 182 GLU A C 1
ATOM 1370 O O . GLU A 1 182 ? 8.015 22.961 5.599 1.00 84.00 182 GLU A O 1
ATOM 1375 N N . LYS A 1 183 ? 6.713 21.166 5.966 1.00 82.31 183 LYS A N 1
ATOM 1376 C CA . LYS A 1 183 ? 5.573 21.626 5.159 1.00 82.31 183 LYS A CA 1
ATOM 1377 C C . LYS A 1 183 ? 4.575 22.454 5.964 1.00 82.31 183 LYS A C 1
ATOM 1379 O O . LYS A 1 183 ? 3.636 22.984 5.381 1.00 82.31 183 LYS A O 1
ATOM 1384 N N . ALA A 1 184 ? 4.762 22.539 7.285 1.00 84.38 184 ALA A N 1
ATOM 1385 C CA . ALA A 1 184 ? 3.827 23.154 8.223 1.00 84.38 184 ALA A CA 1
ATOM 1386 C C . ALA A 1 184 ? 2.374 22.670 8.031 1.00 84.38 184 ALA A C 1
ATOM 1388 O O . ALA A 1 184 ? 1.426 23.431 8.212 1.00 84.38 184 ALA A O 1
ATOM 1389 N N . SER A 1 185 ? 2.205 21.403 7.645 1.00 83.06 185 SER A N 1
ATOM 1390 C CA . SER A 1 185 ? 0.903 20.786 7.391 1.00 83.06 185 SER A CA 1
ATOM 1391 C C . SER A 1 185 ? 0.571 19.801 8.502 1.00 83.06 185 SER A C 1
ATOM 1393 O O . SER A 1 185 ? 1.417 18.977 8.850 1.00 83.06 185 SER A O 1
ATOM 1395 N N . SER A 1 186 ? -0.656 19.831 9.010 1.00 89.50 186 SER A N 1
ATOM 1396 C CA . SER A 1 186 ? -1.164 18.851 9.968 1.00 89.50 186 SER A CA 1
ATOM 1397 C C . SER A 1 186 ? -2.401 18.141 9.420 1.00 89.50 186 SER A C 1
ATOM 1399 O O . SER A 1 186 ? -3.136 18.690 8.602 1.00 89.50 186 SER A O 1
ATOM 1401 N N . GLN A 1 187 ? -2.603 16.890 9.828 1.00 88.75 187 GLN A N 1
ATOM 1402 C CA . GLN A 1 187 ? -3.735 16.065 9.413 1.00 88.75 187 GLN A CA 1
ATOM 1403 C C . GLN A 1 187 ? -4.128 15.076 10.510 1.00 88.75 187 GLN A C 1
ATOM 1405 O O . GLN A 1 187 ? -3.294 14.641 11.302 1.00 88.75 187 GLN A O 1
ATOM 1410 N N . TRP A 1 188 ? -5.405 14.704 10.535 1.00 89.94 188 TRP A N 1
ATOM 1411 C CA . TRP A 1 188 ? -5.941 13.701 11.461 1.00 89.94 188 TRP A CA 1
ATOM 1412 C C . TRP A 1 188 ? -5.689 12.266 10.985 1.00 89.94 188 TRP A C 1
ATOM 1414 O O . TRP A 1 188 ? -5.474 11.365 11.788 1.00 89.94 188 TRP A O 1
ATOM 1424 N N . GLU A 1 189 ? -5.693 12.054 9.670 1.00 89.06 189 GLU A N 1
ATOM 1425 C CA . GLU A 1 189 ? -5.428 10.751 9.059 1.00 89.06 189 GLU A CA 1
ATOM 1426 C C . GLU A 1 189 ? -3.939 10.406 9.153 1.00 89.06 189 GLU A C 1
ATOM 1428 O O . GLU A 1 189 ? -3.081 11.271 8.966 1.00 89.06 189 GLU A O 1
ATOM 1433 N N . HIS A 1 190 ? -3.601 9.134 9.366 1.00 88.56 190 HIS A N 1
ATOM 1434 C CA . HIS A 1 190 ? -2.197 8.723 9.331 1.00 88.56 190 HIS A CA 1
ATOM 1435 C C . HIS A 1 190 ? -1.637 8.934 7.909 1.00 88.56 190 HIS A C 1
ATOM 1437 O O . HIS A 1 190 ? -2.275 8.513 6.943 1.00 88.56 190 HIS A O 1
ATOM 1443 N N . PRO A 1 191 ? -0.414 9.472 7.728 1.00 89.44 191 PRO A N 1
ATOM 1444 C CA . PRO A 1 191 ? 0.183 9.725 6.404 1.00 89.44 191 PRO A CA 1
ATOM 1445 C C . PRO A 1 191 ? 0.288 8.516 5.457 1.00 89.44 191 PRO A C 1
ATOM 1447 O O . PRO A 1 191 ? 0.513 8.677 4.265 1.00 89.44 191 PRO A O 1
ATOM 1450 N N . LEU A 1 192 ? 0.136 7.299 5.983 1.00 90.31 192 LEU A N 1
ATOM 1451 C CA . LEU A 1 192 ? 0.208 6.025 5.262 1.00 90.31 192 LEU A CA 1
ATOM 1452 C C .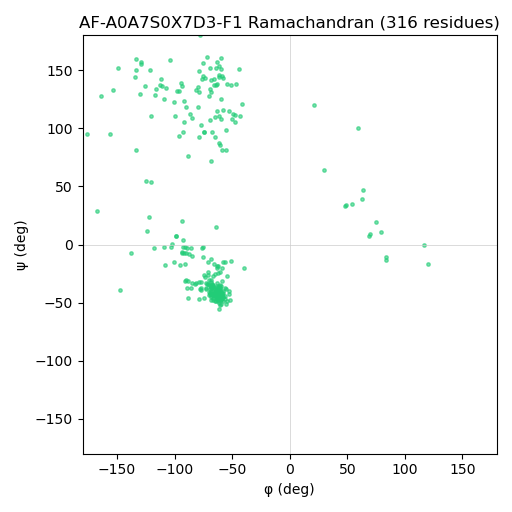 LEU A 1 192 ? -1.169 5.366 5.133 1.00 90.31 192 LEU A C 1
ATOM 1454 O O . LEU A 1 192 ? -1.290 4.313 4.515 1.00 90.31 192 LEU A O 1
ATOM 1458 N N . GLN A 1 193 ? -2.222 5.961 5.693 1.00 91.00 193 GLN A N 1
ATOM 1459 C CA . GLN A 1 193 ? -3.554 5.366 5.706 1.00 91.00 193 GLN A CA 1
ATOM 1460 C C . GLN A 1 193 ? -4.094 5.164 4.285 1.00 91.00 193 GLN A C 1
ATOM 1462 O O . GLN A 1 193 ? -4.663 4.116 3.997 1.00 91.00 193 GLN A O 1
ATOM 1467 N N . ARG A 1 194 ? -3.841 6.109 3.365 1.00 90.75 194 ARG A N 1
ATOM 1468 C CA . ARG A 1 194 ? -4.206 5.978 1.940 1.00 90.75 194 ARG A CA 1
ATOM 1469 C C . ARG A 1 194 ? -3.527 4.781 1.269 1.00 90.75 194 ARG A C 1
ATOM 1471 O O . ARG A 1 194 ? -4.200 4.011 0.587 1.00 90.75 194 ARG A O 1
ATOM 1478 N N . TYR A 1 195 ? -2.231 4.581 1.527 1.00 93.00 195 TYR A N 1
ATOM 1479 C CA . TYR A 1 195 ? -1.490 3.402 1.068 1.00 93.00 195 TYR A CA 1
ATOM 1480 C C . TYR A 1 195 ? -2.166 2.105 1.535 1.00 93.00 195 TYR A C 1
ATOM 1482 O O . TYR A 1 195 ? -2.444 1.220 0.724 1.00 93.00 195 TYR A O 1
ATOM 1490 N N . TYR A 1 196 ? -2.469 2.004 2.831 1.00 93.56 196 TYR A N 1
ATOM 1491 C CA . TYR A 1 196 ? -3.044 0.791 3.406 1.00 93.56 196 TYR A CA 1
ATOM 1492 C C . TYR A 1 196 ? -4.490 0.540 2.962 1.00 93.56 196 TYR A C 1
ATOM 1494 O O . TYR A 1 196 ? -4.844 -0.610 2.713 1.00 93.56 196 TYR A O 1
ATOM 1502 N N . HIS A 1 197 ? -5.299 1.584 2.761 1.00 93.12 197 HIS A N 1
ATOM 1503 C CA . HIS A 1 197 ? -6.615 1.462 2.118 1.00 93.12 197 HIS A CA 1
ATOM 1504 C C . HIS A 1 197 ? -6.501 0.895 0.702 1.00 93.12 197 HIS A C 1
ATOM 1506 O O . HIS A 1 197 ? -7.203 -0.057 0.348 1.00 93.12 197 HIS A O 1
ATOM 1512 N N . GLY A 1 198 ? -5.567 1.430 -0.092 1.00 93.12 198 GLY A N 1
ATOM 1513 C CA . GLY A 1 198 ? -5.257 0.914 -1.424 1.00 93.12 198 GLY A CA 1
ATOM 1514 C C . GLY A 1 198 ? -4.812 -0.551 -1.387 1.00 93.12 198 GLY A C 1
ATOM 1515 O O . GLY A 1 198 ? -5.320 -1.364 -2.158 1.00 93.12 198 GLY A O 1
ATOM 1516 N N . LEU A 1 199 ? -3.937 -0.921 -0.446 1.00 93.88 199 LEU A N 1
ATOM 1517 C CA . LEU A 1 199 ? -3.466 -2.296 -0.263 1.00 93.88 199 LEU A CA 1
ATOM 1518 C C . LEU A 1 199 ? -4.607 -3.258 0.103 1.00 93.88 199 LEU A C 1
ATOM 1520 O O . LEU A 1 199 ? -4.739 -4.301 -0.539 1.00 93.88 199 LEU A O 1
ATOM 1524 N N . VAL A 1 200 ? -5.452 -2.910 1.082 1.00 93.69 200 VAL A N 1
ATOM 1525 C CA . VAL A 1 200 ? -6.639 -3.702 1.460 1.00 93.69 200 VAL A CA 1
ATOM 1526 C C . VAL A 1 200 ? -7.514 -3.947 0.238 1.00 93.69 200 VAL A C 1
ATOM 1528 O O . VAL A 1 200 ? -7.894 -5.084 -0.055 1.00 93.69 200 VAL A O 1
ATOM 1531 N N . TRP A 1 201 ? -7.806 -2.893 -0.519 1.00 94.12 201 TRP A N 1
ATOM 1532 C CA . TRP A 1 201 ? -8.647 -3.012 -1.697 1.00 94.12 201 TRP A CA 1
ATOM 1533 C C . TRP A 1 201 ? -8.013 -3.872 -2.801 1.00 94.12 201 TRP A C 1
ATOM 1535 O O . TRP A 1 201 ? -8.683 -4.736 -3.385 1.00 94.12 201 TRP A O 1
ATOM 1545 N N . MET A 1 202 ? -6.717 -3.683 -3.057 1.00 93.00 202 MET A N 1
ATOM 1546 C CA . MET A 1 202 ? -5.964 -4.463 -4.036 1.00 93.00 202 MET A CA 1
ATOM 1547 C C . MET A 1 202 ? -5.969 -5.950 -3.687 1.00 93.00 202 MET A C 1
ATOM 1549 O O . MET A 1 202 ? -6.260 -6.778 -4.553 1.00 93.00 202 MET A O 1
ATOM 1553 N N . VAL A 1 203 ? -5.733 -6.297 -2.419 1.00 90.62 203 VAL A N 1
ATOM 1554 C CA . VAL A 1 203 ? -5.773 -7.683 -1.926 1.00 90.62 203 VAL A CA 1
ATOM 1555 C C . VAL A 1 203 ? -7.170 -8.288 -2.076 1.00 90.62 203 VAL A C 1
ATOM 1557 O O . VAL A 1 203 ? -7.290 -9.405 -2.576 1.00 90.62 203 VAL A O 1
ATOM 1560 N N . LYS A 1 204 ? -8.230 -7.552 -1.718 1.00 89.25 204 LYS A N 1
ATOM 1561 C CA . LYS A 1 204 ? -9.615 -8.053 -1.776 1.00 89.25 204 LYS A CA 1
ATOM 1562 C C . LYS A 1 204 ? -10.118 -8.272 -3.202 1.00 89.25 204 LYS A C 1
ATOM 1564 O O . LYS A 1 204 ? -10.828 -9.243 -3.463 1.00 89.25 204 LYS A O 1
ATOM 1569 N N . LYS A 1 205 ? -9.847 -7.328 -4.111 1.00 91.75 205 LYS A N 1
ATOM 1570 C CA . LYS A 1 205 ? -10.445 -7.307 -5.462 1.00 91.75 205 LYS A CA 1
ATOM 1571 C C . LYS A 1 205 ? -9.531 -6.738 -6.542 1.00 91.75 205 LYS A C 1
ATOM 1573 O O . LYS A 1 205 ? -9.549 -7.251 -7.662 1.00 91.75 205 LYS A O 1
ATOM 1578 N N . GLY A 1 206 ? -8.774 -5.686 -6.234 1.00 91.06 206 GLY A N 1
ATOM 1579 C CA . GLY A 1 206 ? -8.064 -4.897 -7.244 1.00 91.06 206 GLY A CA 1
ATOM 1580 C C . GLY A 1 206 ? -7.067 -5.707 -8.073 1.00 91.06 206 GLY A C 1
ATOM 1581 O O . GLY A 1 206 ? -7.068 -5.581 -9.291 1.00 91.06 206 GLY A O 1
ATOM 1582 N N . ASN A 1 207 ? -6.316 -6.631 -7.465 1.00 88.94 207 ASN A N 1
ATOM 1583 C CA . ASN A 1 207 ? -5.346 -7.463 -8.190 1.00 88.94 207 ASN A CA 1
ATOM 1584 C C . ASN A 1 207 ? -5.995 -8.331 -9.277 1.00 88.94 207 ASN A C 1
ATOM 1586 O O . ASN A 1 207 ? -5.492 -8.411 -10.394 1.00 88.94 207 ASN A O 1
ATOM 1590 N N . ALA A 1 208 ? -7.139 -8.955 -8.983 1.00 90.06 208 ALA A N 1
ATOM 1591 C CA . ALA A 1 208 ? -7.848 -9.772 -9.967 1.00 90.06 208 ALA A CA 1
ATOM 1592 C C . ALA A 1 208 ? -8.406 -8.923 -11.122 1.00 90.06 208 ALA A C 1
ATOM 1594 O O . ALA A 1 208 ? -8.424 -9.365 -12.271 1.00 90.06 208 ALA A O 1
ATOM 1595 N N . LEU A 1 209 ? -8.855 -7.699 -10.823 1.00 93.31 209 LEU A N 1
ATOM 1596 C CA . LEU A 1 209 ? -9.321 -6.748 -11.832 1.00 93.31 209 LEU A CA 1
ATOM 1597 C C . LEU A 1 209 ? -8.173 -6.229 -12.700 1.00 93.31 209 LEU A C 1
ATOM 1599 O O . LEU A 1 209 ? -8.335 -6.161 -13.914 1.00 93.31 209 LEU A O 1
ATOM 1603 N N . LEU A 1 210 ? -7.032 -5.909 -12.092 1.00 92.19 210 LEU A N 1
ATOM 1604 C CA . LEU A 1 210 ? -5.831 -5.440 -12.776 1.00 92.19 210 LEU A CA 1
ATOM 1605 C C . LEU A 1 210 ? -5.334 -6.487 -13.772 1.00 92.19 210 LEU A C 1
ATOM 1607 O O . LEU A 1 210 ? -5.173 -6.180 -14.949 1.00 92.19 210 LEU A O 1
ATOM 1611 N N . GLU A 1 211 ? -5.170 -7.740 -13.339 1.00 89.88 211 GLU A N 1
ATOM 1612 C CA . GLU A 1 211 ? -4.725 -8.818 -14.232 1.00 89.88 211 GLU A CA 1
ATOM 1613 C C . GLU A 1 211 ? -5.724 -9.067 -15.369 1.00 89.88 211 GLU A C 1
ATOM 1615 O O . GLU A 1 211 ? -5.332 -9.303 -16.512 1.00 89.88 211 GLU A O 1
ATOM 1620 N N . ARG A 1 212 ? -7.029 -8.957 -15.089 1.00 92.94 212 ARG A N 1
ATOM 1621 C CA . ARG A 1 212 ? -8.054 -9.037 -16.133 1.00 92.94 212 ARG A CA 1
ATOM 1622 C C . ARG A 1 212 ? -7.930 -7.893 -17.141 1.00 92.94 212 ARG A C 1
ATOM 1624 O O . ARG A 1 212 ? -8.005 -8.174 -18.333 1.00 92.94 212 ARG A O 1
ATOM 1631 N N . ARG A 1 213 ? -7.769 -6.644 -16.690 1.00 93.19 213 ARG A N 1
ATOM 1632 C CA . ARG A 1 213 ? -7.609 -5.476 -17.574 1.00 93.19 213 ARG A CA 1
ATOM 1633 C C . ARG A 1 213 ? -6.362 -5.623 -18.430 1.00 93.19 213 ARG A C 1
ATOM 1635 O O . ARG A 1 213 ? -6.484 -5.609 -19.643 1.00 93.19 213 ARG A O 1
ATOM 1642 N N . ARG A 1 214 ? -5.218 -5.936 -17.816 1.00 89.62 214 ARG A N 1
ATOM 1643 C CA . ARG A 1 214 ? -3.955 -6.207 -18.520 1.00 89.62 214 ARG A CA 1
ATOM 1644 C C . ARG A 1 214 ? -4.103 -7.269 -19.614 1.00 89.62 214 ARG A C 1
ATOM 1646 O O . ARG A 1 214 ? -3.503 -7.150 -20.674 1.00 89.62 214 ARG A O 1
ATOM 1653 N N . ALA A 1 215 ? -4.871 -8.329 -19.358 1.00 91.69 215 ALA A N 1
ATOM 1654 C CA . ALA A 1 215 ? -5.089 -9.393 -20.337 1.00 91.69 215 ALA A CA 1
ATOM 1655 C C . ALA A 1 215 ? -6.037 -8.995 -21.483 1.00 91.69 215 ALA A C 1
ATOM 1657 O O . ALA A 1 215 ? -5.972 -9.594 -22.555 1.00 91.69 215 ALA A O 1
ATOM 1658 N N . GLN A 1 216 ? -6.947 -8.047 -21.249 1.00 94.31 216 GLN A N 1
ATOM 1659 C CA . GLN A 1 216 ? -7.927 -7.582 -22.235 1.00 94.31 216 GLN A CA 1
ATOM 1660 C C . GLN A 1 216 ? -7.372 -6.442 -23.090 1.00 94.31 216 GLN A C 1
ATOM 1662 O O . GLN A 1 216 ? -7.500 -6.472 -24.310 1.00 94.31 216 GLN A O 1
ATOM 1667 N N . GLU A 1 217 ? -6.738 -5.482 -22.431 1.00 92.75 217 GLU A N 1
ATOM 1668 C CA . GLU A 1 217 ? -6.197 -4.244 -22.977 1.00 92.75 217 GLU A CA 1
ATOM 1669 C C . GLU A 1 217 ? -4.779 -4.097 -22.407 1.00 92.75 217 GLU A C 1
ATOM 1671 O O . GLU A 1 217 ? -4.577 -3.481 -21.357 1.00 92.75 217 GLU A O 1
ATOM 1676 N N . PRO A 1 218 ? -3.791 -4.785 -23.010 1.00 92.75 218 PRO A N 1
ATOM 1677 C CA . PRO A 1 218 ? -2.406 -4.639 -22.595 1.00 92.75 218 PRO A CA 1
ATOM 1678 C C . PRO A 1 218 ? -1.929 -3.214 -22.913 1.00 92.75 218 PRO A C 1
ATOM 1680 O O . PRO A 1 218 ? -2.211 -2.737 -24.012 1.00 92.75 218 PRO A O 1
ATOM 1683 N N . PRO A 1 219 ? -1.194 -2.563 -21.995 1.00 94.62 219 PRO A N 1
ATOM 1684 C CA . PRO A 1 219 ? -0.756 -1.188 -22.191 1.00 94.62 219 PRO A CA 1
ATOM 1685 C C . PRO A 1 219 ? 0.240 -1.080 -23.350 1.00 94.62 219 PRO A C 1
ATOM 1687 O O . PRO A 1 219 ? 1.085 -1.968 -23.548 1.00 94.62 219 PRO A O 1
ATOM 1690 N N . GLU A 1 220 ? 0.142 0.006 -24.108 1.00 96.44 220 GLU A N 1
ATOM 1691 C CA . GLU A 1 220 ? 1.068 0.331 -25.187 1.00 96.44 220 GLU A CA 1
ATOM 1692 C C . GLU A 1 220 ? 2.432 0.777 -24.631 1.00 96.44 220 GLU A C 1
ATOM 1694 O O . GLU A 1 220 ? 2.611 1.065 -23.445 1.00 96.44 220 GLU A O 1
ATOM 1699 N N . ALA A 1 221 ? 3.468 0.738 -25.472 1.00 95.19 221 ALA A N 1
ATOM 1700 C CA . ALA A 1 221 ? 4.837 0.974 -25.012 1.00 95.19 221 ALA A CA 1
ATOM 1701 C C . ALA A 1 221 ? 5.073 2.424 -24.560 1.00 95.19 221 ALA A C 1
ATOM 1703 O O . ALA A 1 221 ? 5.810 2.647 -23.605 1.00 95.19 221 ALA A O 1
ATOM 1704 N N . ASP A 1 222 ? 4.446 3.379 -25.238 1.00 97.00 222 ASP A N 1
ATOM 1705 C CA . ASP A 1 222 ? 4.453 4.800 -24.900 1.00 97.00 222 ASP A CA 1
ATOM 1706 C C . ASP A 1 222 ? 3.701 5.081 -23.596 1.00 97.00 222 ASP A C 1
ATOM 1708 O O . ASP A 1 222 ? 4.248 5.771 -22.741 1.00 97.00 222 ASP A O 1
ATOM 1712 N N . GLU A 1 223 ? 2.537 4.462 -23.371 1.00 96.81 223 GLU A N 1
ATOM 1713 C CA . GLU A 1 223 ? 1.818 4.566 -22.090 1.00 96.81 223 GLU A CA 1
ATOM 1714 C C . GLU A 1 223 ? 2.680 4.077 -20.913 1.00 96.81 223 GLU A C 1
ATOM 1716 O O . GLU A 1 223 ? 2.709 4.682 -19.839 1.00 96.81 223 GLU A O 1
ATOM 1721 N N . ILE A 1 224 ? 3.429 2.986 -21.113 1.00 97.50 224 ILE A N 1
ATOM 1722 C CA . ILE A 1 224 ? 4.366 2.463 -20.109 1.00 97.50 224 ILE A CA 1
ATOM 1723 C C . ILE A 1 224 ? 5.509 3.453 -19.858 1.00 97.50 224 ILE A C 1
ATOM 1725 O O . ILE A 1 224 ? 5.900 3.641 -18.705 1.00 97.50 224 ILE A O 1
ATOM 1729 N N . ASP A 1 225 ? 6.067 4.064 -20.904 1.00 96.81 225 ASP A N 1
ATOM 1730 C CA . ASP A 1 225 ? 7.172 5.016 -20.775 1.00 96.81 225 ASP A CA 1
ATOM 1731 C C . ASP A 1 225 ? 6.717 6.314 -20.077 1.00 96.81 225 ASP A C 1
ATOM 1733 O O . ASP A 1 225 ? 7.405 6.799 -19.173 1.00 96.81 225 ASP A O 1
ATOM 1737 N N . GLU A 1 226 ? 5.532 6.833 -20.411 1.00 97.00 226 GLU A N 1
ATOM 1738 C CA . GLU A 1 226 ? 4.913 7.980 -19.735 1.00 97.00 226 GLU A CA 1
ATOM 1739 C C . GLU A 1 226 ? 4.634 7.678 -18.260 1.00 97.00 226 GLU A C 1
ATOM 1741 O O . GLU A 1 226 ? 5.002 8.457 -17.373 1.00 97.00 226 GLU A O 1
ATOM 1746 N N . MET A 1 227 ? 4.071 6.504 -17.970 1.00 97.50 227 MET A N 1
ATOM 1747 C CA . MET A 1 227 ? 3.804 6.081 -16.599 1.00 97.50 227 MET A CA 1
ATOM 1748 C C . MET A 1 227 ? 5.093 5.837 -15.803 1.00 97.50 227 MET A C 1
ATOM 1750 O O . MET A 1 227 ? 5.158 6.137 -14.610 1.00 97.50 227 MET A O 1
ATOM 1754 N N . ALA A 1 228 ? 6.157 5.341 -16.440 1.00 98.06 228 ALA A N 1
ATOM 1755 C CA . ALA A 1 228 ? 7.464 5.215 -15.802 1.00 98.06 228 ALA A CA 1
ATOM 1756 C C . ALA A 1 228 ? 8.029 6.587 -15.413 1.00 98.06 228 ALA A C 1
ATOM 1758 O O . ALA A 1 228 ? 8.560 6.742 -14.310 1.00 98.06 228 ALA A O 1
ATOM 1759 N N . MET A 1 229 ? 7.879 7.590 -16.286 1.00 97.38 229 MET A N 1
ATOM 1760 C CA . MET A 1 229 ? 8.263 8.969 -15.984 1.00 97.38 229 MET A CA 1
ATOM 1761 C C . MET A 1 229 ? 7.447 9.537 -14.821 1.00 97.38 229 MET A C 1
ATOM 1763 O O . MET A 1 229 ? 8.041 10.085 -13.891 1.00 97.38 229 MET A O 1
ATOM 1767 N N . TYR A 1 230 ? 6.124 9.357 -14.837 1.00 96.56 230 TYR A N 1
ATOM 1768 C CA . TYR A 1 230 ? 5.234 9.769 -13.749 1.00 96.56 230 TYR A CA 1
ATOM 1769 C C . TYR A 1 230 ? 5.646 9.152 -12.403 1.00 96.56 230 TYR A C 1
ATOM 1771 O O . TYR A 1 230 ? 5.803 9.856 -11.407 1.00 96.56 230 TYR A O 1
ATOM 1779 N N . ALA A 1 231 ? 5.921 7.847 -12.388 1.00 96.62 231 ALA A N 1
ATOM 1780 C CA . ALA A 1 231 ? 6.313 7.107 -11.192 1.00 96.62 231 ALA A CA 1
ATOM 1781 C C . ALA A 1 231 ? 7.774 7.343 -10.745 1.00 96.62 231 ALA A C 1
ATOM 1783 O O . ALA A 1 231 ? 8.216 6.782 -9.737 1.00 96.62 231 ALA A O 1
ATOM 1784 N N . GLY A 1 232 ? 8.561 8.122 -11.498 1.00 97.50 232 GLY A N 1
ATOM 1785 C CA . GLY A 1 232 ? 9.985 8.328 -11.226 1.00 97.50 232 GLY A CA 1
ATOM 1786 C C . GLY A 1 232 ? 10.807 7.035 -11.328 1.00 97.50 232 GLY A C 1
ATOM 1787 O O . GLY A 1 232 ? 11.694 6.781 -10.503 1.00 97.50 232 GLY A O 1
ATOM 1788 N N . VAL A 1 233 ? 10.484 6.184 -12.303 1.00 97.94 233 VAL A N 1
ATOM 1789 C CA . VAL A 1 233 ? 11.141 4.900 -12.574 1.00 97.94 233 VAL A CA 1
ATOM 1790 C C . VAL A 1 233 ? 11.945 4.990 -13.866 1.00 97.94 233 VAL A C 1
ATOM 1792 O O . VAL A 1 233 ? 11.411 5.284 -14.930 1.00 97.94 233 VAL A O 1
ATOM 1795 N N . ASN A 1 234 ? 13.235 4.659 -13.801 1.00 97.62 234 ASN A N 1
ATOM 1796 C CA . ASN A 1 234 ? 14.063 4.534 -14.997 1.00 97.62 234 ASN A CA 1
ATOM 1797 C C . ASN A 1 234 ? 14.062 3.077 -15.473 1.00 97.62 234 ASN A C 1
ATOM 1799 O O . ASN A 1 234 ? 14.843 2.269 -14.977 1.00 97.62 234 ASN A O 1
ATOM 1803 N N . LEU A 1 235 ? 13.218 2.718 -16.445 1.00 96.62 235 LEU A N 1
ATOM 1804 C CA . LEU A 1 235 ? 13.091 1.326 -16.908 1.00 96.62 235 LEU A CA 1
ATOM 1805 C C . LEU A 1 235 ? 14.366 0.747 -17.547 1.00 96.62 235 LEU A C 1
ATOM 1807 O O . LEU A 1 235 ? 14.517 -0.477 -17.580 1.00 96.62 235 LEU A O 1
ATOM 1811 N N . ALA A 1 236 ? 15.302 1.583 -18.010 1.00 96.00 236 ALA A N 1
ATOM 1812 C CA . ALA A 1 236 ? 16.591 1.114 -18.520 1.00 96.00 236 ALA A CA 1
ATOM 1813 C C . ALA A 1 236 ? 17.513 0.619 -17.389 1.00 96.00 236 ALA A C 1
ATOM 1815 O O . ALA A 1 236 ? 18.222 -0.376 -17.550 1.00 96.00 236 ALA A O 1
ATOM 1816 N N . GLU A 1 237 ? 17.485 1.286 -16.234 1.00 96.12 237 GLU A N 1
ATOM 1817 C CA . GLU A 1 237 ? 18.279 0.931 -15.048 1.00 96.12 237 GLU A CA 1
ATOM 1818 C C . GLU A 1 237 ? 17.533 -0.038 -14.117 1.00 96.12 237 GLU A C 1
ATOM 1820 O O . GLU A 1 237 ? 18.132 -0.900 -13.466 1.00 96.12 237 GLU A O 1
ATOM 1825 N N . GLU A 1 238 ? 16.206 0.059 -14.092 1.00 97.06 238 GLU A N 1
ATOM 1826 C CA . GLU A 1 238 ? 15.304 -0.666 -13.208 1.00 97.06 238 GLU A CA 1
ATOM 1827 C C . GLU A 1 238 ? 14.283 -1.529 -13.981 1.00 97.06 238 GLU A C 1
ATOM 1829 O O . GLU A 1 238 ? 13.087 -1.480 -13.692 1.00 97.06 238 GLU A O 1
ATOM 1834 N N . PRO A 1 239 ? 14.703 -2.425 -14.900 1.00 96.00 239 PRO A N 1
ATOM 1835 C CA . PRO A 1 239 ? 13.772 -3.199 -15.738 1.00 96.00 239 PRO A CA 1
ATOM 1836 C C . PRO A 1 239 ? 12.849 -4.139 -14.941 1.00 96.00 239 PRO A C 1
ATOM 1838 O O . PRO A 1 239 ? 11.810 -4.574 -15.423 1.00 96.00 239 PRO A O 1
ATOM 1841 N N . HIS A 1 240 ? 13.215 -4.444 -13.696 1.00 92.88 240 HIS A N 1
ATOM 1842 C CA . HIS A 1 240 ? 12.425 -5.235 -12.753 1.00 92.88 240 HIS A CA 1
ATOM 1843 C C . HIS A 1 240 ? 11.178 -4.509 -12.219 1.00 92.88 240 HIS A C 1
ATOM 1845 O O . HIS A 1 240 ? 10.302 -5.164 -11.663 1.00 92.88 240 HIS A O 1
ATOM 1851 N N . LEU A 1 241 ? 11.086 -3.186 -12.391 1.00 96.44 241 LEU A N 1
ATOM 1852 C CA . LEU A 1 241 ? 9.899 -2.399 -12.054 1.00 96.44 241 LEU A CA 1
ATOM 1853 C C . LEU A 1 241 ? 8.882 -2.341 -13.196 1.00 96.44 241 LEU A C 1
ATOM 1855 O O . LEU A 1 241 ? 7.764 -1.887 -12.971 1.00 96.44 241 LEU A O 1
ATOM 1859 N N . ARG A 1 242 ? 9.220 -2.845 -14.392 1.00 94.75 242 ARG A N 1
ATOM 1860 C CA . ARG A 1 242 ? 8.346 -2.785 -15.571 1.00 94.75 242 ARG A CA 1
ATOM 1861 C C . ARG A 1 242 ? 6.942 -3.316 -15.294 1.00 94.75 242 ARG A C 1
ATOM 1863 O O . ARG A 1 242 ? 5.974 -2.638 -15.595 1.00 94.75 242 ARG A O 1
ATOM 1870 N N . THR A 1 243 ? 6.823 -4.481 -14.662 1.00 93.56 243 THR A N 1
ATOM 1871 C CA . THR A 1 243 ? 5.513 -5.075 -14.353 1.00 93.56 243 THR A CA 1
ATOM 1872 C C . THR A 1 243 ? 4.701 -4.202 -13.391 1.00 93.56 243 THR A C 1
ATOM 1874 O O . THR A 1 243 ? 3.480 -4.135 -13.503 1.00 93.56 243 THR A O 1
ATOM 1877 N N . VAL A 1 244 ? 5.357 -3.499 -12.459 1.00 95.00 244 VAL A N 1
ATOM 1878 C CA . VAL A 1 244 ? 4.690 -2.543 -11.559 1.00 95.00 244 VAL A CA 1
ATOM 1879 C C . VAL A 1 244 ? 4.152 -1.357 -12.354 1.00 95.00 244 VAL A C 1
ATOM 1881 O O . VAL A 1 244 ? 2.974 -1.051 -12.217 1.00 95.00 244 VAL A O 1
ATOM 1884 N N . VAL A 1 245 ? 4.971 -0.774 -13.234 1.00 97.00 245 VAL A N 1
ATOM 1885 C CA . VAL A 1 245 ? 4.579 0.340 -14.116 1.00 97.00 245 VAL A CA 1
ATOM 1886 C C . VAL A 1 245 ? 3.436 -0.062 -15.052 1.00 97.00 245 VAL A C 1
ATOM 1888 O O . VAL A 1 245 ? 2.434 0.635 -15.121 1.00 97.00 245 VAL A O 1
ATOM 1891 N N . GLU A 1 246 ? 3.514 -1.231 -15.692 1.00 95.19 246 GLU A N 1
ATOM 1892 C CA . GLU A 1 246 ? 2.413 -1.782 -16.497 1.00 95.19 246 GLU A CA 1
ATOM 1893 C C . GLU A 1 246 ? 1.127 -1.920 -15.668 1.00 95.19 246 GLU A C 1
ATOM 1895 O O . GLU A 1 246 ? 0.034 -1.692 -16.170 1.00 95.19 246 GLU A O 1
ATOM 1900 N N . GLY A 1 247 ? 1.245 -2.295 -14.389 1.00 94.81 247 GLY A N 1
ATOM 1901 C CA . GLY A 1 247 ? 0.112 -2.351 -13.465 1.00 94.81 247 GLY A CA 1
ATOM 1902 C C . GLY A 1 247 ? -0.471 -0.983 -13.099 1.00 94.81 247 GLY A C 1
ATOM 1903 O O . GLY A 1 247 ? -1.672 -0.911 -12.862 1.00 94.81 247 GLY A O 1
ATOM 1904 N N . MET A 1 248 ? 0.347 0.074 -13.075 1.00 96.56 248 MET A N 1
ATOM 1905 C CA . MET A 1 248 ? -0.111 1.451 -12.855 1.00 96.56 248 MET A CA 1
ATOM 1906 C C . MET A 1 248 ? -0.930 1.967 -14.039 1.00 96.56 248 MET A C 1
ATOM 1908 O O . MET A 1 248 ? -1.975 2.564 -13.816 1.00 96.56 248 MET A O 1
ATOM 1912 N N . VAL A 1 249 ? -0.510 1.679 -15.279 1.00 95.94 249 VAL A N 1
ATOM 1913 C CA . VAL A 1 249 ? -1.254 2.085 -16.489 1.00 95.94 249 VAL A CA 1
ATOM 1914 C C . VAL A 1 249 ? -2.661 1.489 -16.493 1.00 95.94 249 VAL A C 1
ATOM 1916 O O . VAL A 1 249 ? -3.643 2.188 -16.705 1.00 95.94 249 VAL A O 1
ATOM 1919 N N . VAL A 1 250 ? -2.780 0.191 -16.199 1.00 95.19 250 VAL A N 1
ATOM 1920 C CA . VAL A 1 250 ? -4.078 -0.506 -16.200 1.00 95.19 250 VAL A CA 1
ATOM 1921 C C . VAL A 1 250 ? -4.749 -0.546 -14.822 1.00 95.19 250 VAL A C 1
ATOM 1923 O O . VAL A 1 250 ? -5.587 -1.421 -14.558 1.00 95.19 250 VAL A O 1
ATOM 1926 N N . ALA A 1 251 ? -4.360 0.354 -13.915 1.00 94.88 251 ALA A N 1
ATOM 1927 C CA . ALA A 1 251 ? -4.844 0.358 -12.545 1.00 94.88 251 ALA A CA 1
ATOM 1928 C C . ALA A 1 251 ? -6.376 0.518 -12.510 1.00 94.88 251 ALA A C 1
ATOM 1930 O O . ALA A 1 251 ? -6.934 1.442 -13.100 1.00 94.88 251 ALA A O 1
ATOM 1931 N N . PRO A 1 252 ? -7.110 -0.390 -11.846 1.00 94.50 252 PRO A N 1
ATOM 1932 C CA . PRO A 1 252 ? -8.547 -0.232 -11.705 1.00 94.50 252 PRO A CA 1
ATOM 1933 C C . PRO A 1 252 ? -8.868 0.833 -10.646 1.00 94.50 252 PRO A C 1
ATOM 1935 O O . PRO A 1 252 ? -8.240 0.866 -9.591 1.00 94.50 252 PRO A O 1
ATOM 1938 N N . LEU A 1 253 ? -9.909 1.636 -10.880 1.00 93.12 253 LEU A N 1
ATOM 1939 C CA . LEU A 1 253 ? -10.395 2.589 -9.881 1.00 93.12 253 LEU A CA 1
ATOM 1940 C C . LEU A 1 253 ? -11.047 1.869 -8.686 1.00 93.12 253 LEU A C 1
ATOM 1942 O O . LEU A 1 253 ? -11.872 0.963 -8.890 1.00 93.12 253 LEU A O 1
ATOM 1946 N N . PRO A 1 254 ? -10.716 2.256 -7.439 1.00 93.00 254 PRO A N 1
ATOM 1947 C CA . PRO A 1 254 ? -11.411 1.753 -6.262 1.00 93.00 254 PRO A CA 1
ATOM 1948 C C . PRO A 1 254 ? -12.900 2.151 -6.240 1.00 93.00 254 PRO A C 1
ATOM 1950 O O . PRO A 1 254 ? -13.292 3.133 -6.867 1.00 93.00 254 PRO A O 1
ATOM 1953 N N . PRO A 1 255 ? -13.760 1.414 -5.510 1.00 88.81 255 PRO A N 1
ATOM 1954 C CA . PRO A 1 255 ? -15.171 1.728 -5.352 1.00 88.81 255 PRO A CA 1
ATOM 1955 C C . PRO A 1 255 ? -15.382 3.175 -4.922 1.00 88.81 255 PRO A C 1
ATOM 1957 O O . PRO A 1 255 ? -14.672 3.670 -4.052 1.00 88.81 255 PRO A O 1
ATOM 1960 N N . GLY A 1 256 ? -16.368 3.827 -5.533 1.00 90.94 256 GLY A N 1
ATOM 1961 C CA . GLY A 1 256 ? -16.688 5.224 -5.255 1.00 90.94 256 GLY A CA 1
ATOM 1962 C C . GLY A 1 256 ? -15.833 6.227 -6.026 1.00 90.94 256 GLY A C 1
ATOM 1963 O O . GLY A 1 256 ? -16.230 7.382 -6.083 1.00 90.94 256 GLY A O 1
ATOM 1964 N N . TRP A 1 257 ? -14.730 5.820 -6.660 1.00 94.38 257 TRP A N 1
ATOM 1965 C CA . TRP A 1 257 ? -13.927 6.697 -7.513 1.00 94.38 257 TRP A CA 1
ATOM 1966 C C . TRP A 1 257 ? -14.342 6.600 -8.978 1.00 94.38 257 TRP A C 1
ATOM 1968 O O . TRP A 1 257 ? -14.548 5.507 -9.511 1.00 94.38 257 TRP A O 1
ATOM 1978 N N . ILE A 1 258 ? -14.426 7.757 -9.621 1.00 95.38 258 ILE A N 1
ATOM 1979 C CA . ILE A 1 258 ? -14.608 7.918 -11.062 1.00 95.38 258 ILE A CA 1
ATOM 1980 C C . ILE A 1 258 ? -13.544 8.877 -11.595 1.00 95.38 258 ILE A C 1
ATOM 1982 O O . ILE A 1 258 ? -13.002 9.679 -10.838 1.00 95.38 258 ILE A O 1
ATOM 1986 N N . GLU A 1 259 ? -13.254 8.785 -12.884 1.00 95.00 259 GLU A N 1
ATOM 1987 C CA . GLU A 1 259 ? -12.443 9.765 -13.601 1.00 95.00 259 GLU A CA 1
ATOM 1988 C C . GLU A 1 259 ? -13.383 10.755 -14.293 1.00 95.00 259 GLU A C 1
ATOM 1990 O O . GLU A 1 259 ? -14.380 10.360 -14.901 1.00 95.00 259 GLU A O 1
ATOM 1995 N N . ASP A 1 260 ? -13.106 12.041 -14.129 1.00 93.69 260 ASP A N 1
ATOM 1996 C CA . ASP A 1 260 ? -13.821 13.124 -14.786 1.00 93.69 260 ASP A CA 1
ATOM 1997 C C . ASP A 1 260 ? -13.314 13.264 -16.228 1.00 93.69 260 ASP A C 1
ATOM 1999 O O . ASP A 1 260 ? -12.138 13.537 -16.453 1.00 93.69 260 ASP A O 1
ATOM 2003 N N . GLU A 1 261 ? -14.196 13.069 -17.211 1.00 91.62 261 GLU A N 1
ATOM 2004 C CA . GLU A 1 261 ? -13.819 13.024 -18.633 1.00 91.62 261 GLU A CA 1
ATOM 2005 C C . GLU A 1 261 ? -13.280 14.364 -19.167 1.00 91.62 261 GLU A C 1
ATOM 2007 O O . GLU A 1 261 ? -12.519 14.376 -20.135 1.00 91.62 261 GLU A O 1
ATOM 2012 N N . ASP A 1 262 ? -13.664 15.488 -18.555 1.00 91.81 262 ASP A N 1
ATOM 2013 C CA . ASP A 1 262 ? -13.274 16.822 -19.019 1.00 91.81 262 ASP A CA 1
ATOM 2014 C C . ASP A 1 262 ? -11.912 17.248 -18.456 1.00 91.81 262 ASP A C 1
ATOM 2016 O O . ASP A 1 262 ? -11.130 17.925 -19.129 1.00 91.81 262 ASP A O 1
ATOM 2020 N N . THR A 1 263 ? -11.635 16.884 -17.203 1.00 91.31 263 THR A N 1
ATOM 2021 C CA . THR A 1 263 ? -10.452 17.337 -16.459 1.00 91.31 263 THR A CA 1
ATOM 2022 C C . THR A 1 263 ? -9.394 16.255 -16.256 1.00 91.31 263 THR A C 1
ATOM 2024 O O . THR A 1 263 ? -8.256 16.594 -15.934 1.00 91.31 263 THR A O 1
ATOM 2027 N N . GLY A 1 264 ? -9.741 14.974 -16.416 1.00 90.50 264 GLY A N 1
ATOM 2028 C CA . GLY A 1 264 ? -8.895 13.831 -16.051 1.00 90.50 264 GLY A CA 1
ATOM 2029 C C . GLY A 1 264 ? -8.702 13.670 -14.538 1.00 90.50 264 GLY A C 1
ATOM 2030 O O . GLY A 1 264 ? -7.881 12.871 -14.091 1.00 90.50 264 GLY A O 1
ATOM 2031 N N . ALA A 1 265 ? -9.417 14.451 -13.721 1.00 93.50 265 ALA A N 1
ATOM 2032 C CA . ALA A 1 265 ? -9.315 14.372 -12.274 1.00 93.50 265 ALA A CA 1
ATOM 2033 C C . ALA A 1 265 ? -10.114 13.182 -11.732 1.00 93.50 265 ALA A C 1
ATOM 2035 O O . ALA A 1 265 ? -11.172 12.820 -12.243 1.00 93.50 265 ALA A O 1
ATOM 2036 N N . HIS A 1 266 ? -9.651 12.606 -10.631 1.00 95.00 266 HIS A N 1
ATOM 2037 C CA . HIS A 1 266 ? -10.337 11.512 -9.964 1.00 95.00 266 HIS A CA 1
ATOM 2038 C C . HIS A 1 266 ? -11.267 12.063 -8.888 1.00 95.00 266 HIS A C 1
ATOM 2040 O O . HIS A 1 266 ? -10.827 12.761 -7.974 1.00 95.00 266 HIS A O 1
ATOM 2046 N N . VAL A 1 267 ? -12.552 11.725 -8.965 1.00 94.75 267 VAL A N 1
ATOM 2047 C CA . VAL A 1 267 ? -13.590 12.221 -8.057 1.00 94.75 267 VAL A CA 1
ATOM 2048 C C . VAL A 1 267 ? -14.196 11.062 -7.277 1.00 94.75 267 VAL A C 1
ATOM 2050 O O . VAL A 1 267 ? -14.645 10.069 -7.849 1.00 94.75 267 VAL A O 1
ATOM 2053 N N . HIS A 1 268 ? -14.242 11.190 -5.954 1.00 93.31 268 HIS A N 1
ATOM 2054 C CA . HIS A 1 268 ? -14.955 10.264 -5.090 1.00 93.31 268 HIS A CA 1
ATOM 2055 C C . HIS A 1 268 ? -16.423 10.684 -4.963 1.00 93.31 268 HIS A C 1
ATOM 2057 O O . HIS A 1 268 ? -16.746 11.707 -4.357 1.00 93.31 268 HIS A O 1
ATOM 2063 N N . VAL A 1 269 ? -17.325 9.876 -5.515 1.00 92.19 269 VAL A N 1
ATOM 2064 C CA . VAL A 1 269 ? -18.742 10.209 -5.735 1.00 92.19 269 VAL A CA 1
ATOM 2065 C C . VAL A 1 269 ? -19.496 10.508 -4.437 1.00 92.19 269 VAL A C 1
ATOM 2067 O O . VAL A 1 269 ? -20.364 11.375 -4.419 1.00 92.19 269 VAL A O 1
ATOM 2070 N N . GLU A 1 270 ? -19.183 9.815 -3.339 1.00 89.12 270 GLU A N 1
ATOM 2071 C CA . GLU A 1 270 ? -19.928 9.977 -2.080 1.00 89.12 270 GLU A CA 1
ATOM 2072 C C . GLU A 1 270 ? -19.473 11.185 -1.259 1.00 89.12 270 GLU A C 1
ATOM 2074 O O . GLU A 1 270 ? -20.278 11.809 -0.571 1.00 89.12 270 GLU A O 1
ATOM 2079 N N . THR A 1 271 ? -18.181 11.510 -1.309 1.00 88.69 271 THR A N 1
ATOM 2080 C CA . THR A 1 271 ? -17.594 12.581 -0.487 1.00 88.69 271 THR A CA 1
ATOM 2081 C C . THR A 1 271 ? -17.408 13.878 -1.265 1.00 88.69 271 THR A C 1
ATOM 2083 O O . THR A 1 271 ? -17.167 14.913 -0.654 1.00 88.69 271 THR A O 1
ATOM 2086 N N . GLY A 1 272 ? -17.488 13.829 -2.599 1.00 89.31 272 GLY A N 1
ATOM 2087 C CA . GLY A 1 272 ? -17.158 14.948 -3.481 1.00 89.31 272 GLY A CA 1
ATOM 2088 C C . GLY A 1 272 ? -15.662 15.274 -3.529 1.00 89.31 272 GLY A C 1
ATOM 2089 O O . GLY A 1 272 ? -15.285 16.308 -4.074 1.00 89.31 272 GLY A O 1
ATOM 2090 N N . ARG A 1 273 ? -14.802 14.425 -2.948 1.00 87.12 273 ARG A N 1
ATOM 2091 C CA . ARG A 1 273 ? -13.352 14.649 -2.920 1.00 87.12 273 ARG A CA 1
ATOM 2092 C C . ARG A 1 273 ? -12.777 14.479 -4.321 1.00 87.12 273 ARG A C 1
ATOM 2094 O O . ARG A 1 273 ? -12.937 13.413 -4.907 1.00 87.12 273 ARG A O 1
ATOM 2101 N N . THR A 1 274 ? -12.030 15.471 -4.786 1.00 92.62 274 THR A N 1
ATOM 2102 C CA . THR A 1 274 ? -11.308 15.419 -6.062 1.00 92.62 274 THR A CA 1
ATOM 2103 C C . THR A 1 274 ? -9.807 15.363 -5.811 1.00 92.62 274 THR A C 1
ATOM 2105 O O . THR A 1 274 ? -9.298 16.074 -4.946 1.00 92.62 274 THR A O 1
ATOM 2108 N N . ILE A 1 275 ? -9.099 14.510 -6.546 1.00 92.62 275 ILE A N 1
ATOM 2109 C CA . ILE A 1 275 ? -7.637 14.431 -6.554 1.00 92.62 275 ILE A CA 1
ATOM 2110 C C . ILE A 1 275 ? -7.146 14.337 -8.001 1.00 92.62 275 ILE A C 1
ATOM 2112 O O . ILE A 1 275 ? -7.790 13.716 -8.840 1.00 92.62 275 ILE A O 1
ATOM 2116 N N . GLU A 1 276 ? -6.005 14.951 -8.296 1.00 92.12 276 GLU A N 1
ATOM 2117 C CA . GLU A 1 276 ? -5.380 14.836 -9.622 1.00 92.12 276 GLU A CA 1
ATOM 2118 C C . GLU A 1 276 ? -4.726 13.455 -9.795 1.00 92.12 276 GLU A C 1
ATOM 2120 O O . GLU A 1 276 ? -4.950 12.771 -10.788 1.00 92.12 276 GLU A O 1
ATOM 2125 N N . ALA A 1 277 ? -3.979 13.013 -8.780 1.00 92.81 277 ALA A N 1
ATOM 2126 C CA . ALA A 1 277 ? -3.329 11.704 -8.741 1.00 92.81 277 ALA A CA 1
ATOM 2127 C C . ALA A 1 277 ? -4.341 10.547 -8.742 1.00 92.81 277 ALA A C 1
ATOM 2129 O O . ALA A 1 277 ? -5.436 10.667 -8.189 1.00 92.81 277 ALA A O 1
ATOM 2130 N N . HIS A 1 278 ? -3.957 9.389 -9.273 1.00 94.38 278 HIS A N 1
ATOM 2131 C CA . HIS A 1 278 ? -4.814 8.212 -9.233 1.00 94.38 278 HIS A CA 1
ATOM 2132 C C . HIS A 1 278 ? -4.959 7.710 -7.775 1.00 94.38 278 HIS A C 1
ATOM 2134 O O . HIS A 1 278 ? -3.988 7.706 -7.009 1.00 94.38 278 HIS A O 1
ATOM 2140 N N . PRO A 1 279 ? -6.146 7.240 -7.331 1.00 94.44 279 PRO A N 1
ATOM 2141 C CA . PRO A 1 279 ? -6.382 6.847 -5.934 1.00 94.44 279 PRO A CA 1
ATOM 2142 C C . PRO A 1 279 ? -5.462 5.739 -5.395 1.00 94.44 279 PRO A C 1
ATOM 2144 O O . PRO A 1 279 ? -5.326 5.587 -4.181 1.00 94.44 279 PRO A O 1
ATOM 2147 N N . LEU A 1 280 ? -4.843 4.957 -6.285 1.00 95.38 280 LEU A N 1
ATOM 2148 C CA . LEU A 1 280 ? -3.882 3.896 -5.954 1.00 95.38 280 LEU A CA 1
ATOM 2149 C C . LEU A 1 280 ? -2.415 4.311 -6.096 1.00 95.38 280 LEU A C 1
ATOM 2151 O O . LEU A 1 280 ? -1.539 3.459 -5.960 1.00 95.38 280 LEU A O 1
ATOM 2155 N N . ASP A 1 281 ? -2.112 5.582 -6.341 1.00 94.75 281 ASP A N 1
ATOM 2156 C CA . ASP A 1 281 ? -0.720 6.010 -6.510 1.00 94.75 281 ASP A CA 1
ATOM 2157 C C . ASP A 1 281 ? 0.110 5.796 -5.248 1.00 94.75 281 ASP A C 1
ATOM 2159 O O . ASP A 1 281 ? 1.236 5.305 -5.336 1.00 94.75 281 ASP A O 1
ATOM 2163 N N . ASP A 1 282 ? -0.461 6.045 -4.067 1.00 92.38 282 ASP A N 1
ATOM 2164 C CA . ASP A 1 282 ? 0.205 5.756 -2.790 1.00 92.38 282 ASP A CA 1
ATOM 2165 C C . ASP A 1 282 ? 0.515 4.253 -2.657 1.00 92.38 282 ASP A C 1
ATOM 2167 O O . ASP A 1 282 ? 1.588 3.868 -2.187 1.00 92.38 282 ASP A O 1
ATOM 2171 N N . TYR A 1 283 ? -0.396 3.394 -3.135 1.00 94.38 283 TYR A N 1
ATOM 2172 C CA . TYR A 1 283 ? -0.199 1.946 -3.204 1.00 94.38 283 TYR A CA 1
ATOM 2173 C C . TYR A 1 283 ? 0.977 1.569 -4.111 1.00 94.38 283 TYR A C 1
ATOM 2175 O O . TYR A 1 283 ? 1.912 0.899 -3.662 1.00 94.38 283 TYR A O 1
ATOM 2183 N N . PHE A 1 284 ? 0.969 2.015 -5.366 1.00 95.38 284 PHE A N 1
ATOM 2184 C CA . PHE A 1 284 ? 2.014 1.659 -6.324 1.00 95.38 284 PHE A CA 1
ATOM 2185 C C . PHE A 1 284 ? 3.373 2.271 -5.984 1.00 95.38 284 PHE A C 1
ATOM 2187 O O . PHE A 1 284 ? 4.393 1.599 -6.135 1.00 95.38 284 PHE A O 1
ATOM 2194 N N . THR A 1 285 ? 3.401 3.491 -5.451 1.00 93.06 285 THR A N 1
ATOM 2195 C CA . THR A 1 285 ? 4.631 4.151 -4.992 1.00 93.06 285 THR A CA 1
ATOM 2196 C C . THR A 1 285 ? 5.329 3.317 -3.921 1.00 93.06 285 THR A C 1
ATOM 2198 O O . THR A 1 285 ? 6.537 3.071 -3.986 1.00 93.06 285 THR A O 1
ATOM 2201 N N . GLU A 1 286 ? 4.570 2.809 -2.953 1.00 89.81 286 GLU A N 1
ATOM 2202 C CA . GLU A 1 286 ? 5.119 1.962 -1.900 1.00 89.81 286 GLU A CA 1
ATOM 2203 C C . GLU A 1 286 ? 5.486 0.561 -2.425 1.00 89.81 286 GLU A C 1
ATOM 2205 O O . GLU A 1 286 ? 6.509 0.009 -2.016 1.00 89.81 286 GLU A O 1
ATOM 2210 N N . VAL A 1 287 ? 4.758 0.004 -3.405 1.00 90.88 287 VAL A N 1
ATOM 2211 C CA . VAL A 1 287 ? 5.189 -1.220 -4.116 1.00 90.88 287 VAL A CA 1
ATOM 2212 C C . VAL A 1 287 ? 6.542 -1.006 -4.804 1.00 90.88 287 VAL A C 1
ATOM 2214 O O . VAL A 1 287 ? 7.447 -1.823 -4.629 1.00 90.88 287 VAL A O 1
ATOM 2217 N N . ILE A 1 288 ? 6.727 0.099 -5.532 1.00 94.31 288 ILE A N 1
ATOM 2218 C CA . ILE A 1 288 ? 8.001 0.454 -6.178 1.00 94.31 288 ILE A CA 1
ATOM 2219 C C . ILE A 1 288 ? 9.116 0.544 -5.134 1.00 94.31 288 ILE A C 1
ATOM 2221 O O . ILE A 1 288 ? 10.177 -0.069 -5.292 1.00 94.31 288 ILE A O 1
ATOM 2225 N N . ARG A 1 289 ? 8.875 1.266 -4.033 1.00 90.62 289 ARG A N 1
ATOM 2226 C CA . ARG A 1 289 ? 9.831 1.404 -2.927 1.00 90.62 28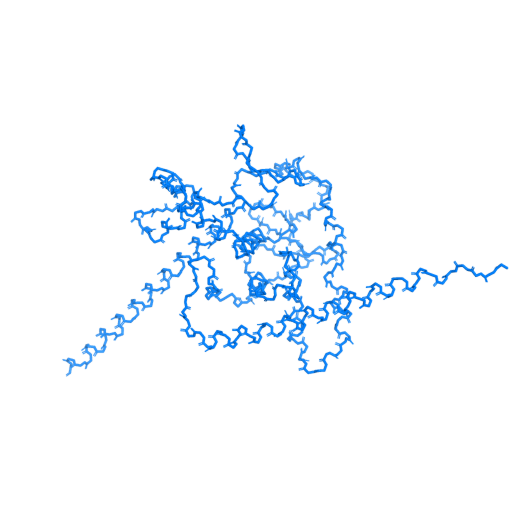9 ARG A CA 1
ATOM 2227 C C . ARG A 1 289 ? 10.240 0.043 -2.359 1.00 90.62 289 ARG A C 1
ATOM 2229 O O . ARG A 1 289 ? 11.433 -0.198 -2.150 1.00 90.62 289 ARG A O 1
ATOM 2236 N N . ARG A 1 290 ? 9.282 -0.860 -2.143 1.00 86.44 290 ARG A N 1
ATOM 2237 C CA . ARG A 1 290 ? 9.525 -2.217 -1.628 1.00 86.44 290 ARG A CA 1
ATOM 2238 C C . ARG A 1 290 ? 10.307 -3.076 -2.609 1.00 86.44 290 ARG A C 1
ATOM 2240 O O . ARG A 1 290 ? 11.256 -3.742 -2.201 1.00 86.44 290 ARG A O 1
ATOM 2247 N N . VAL A 1 291 ? 9.973 -3.022 -3.897 1.00 89.19 291 VAL A N 1
ATOM 2248 C CA . VAL A 1 291 ? 10.701 -3.754 -4.942 1.00 89.19 291 VAL A CA 1
ATOM 2249 C C . VAL A 1 291 ? 12.155 -3.275 -5.032 1.00 89.19 291 VAL A C 1
ATOM 2251 O O . VAL A 1 291 ? 13.069 -4.103 -5.070 1.00 89.19 291 VAL A O 1
ATOM 2254 N N . ARG A 1 292 ? 12.399 -1.958 -4.967 1.00 92.50 292 ARG A N 1
ATOM 2255 C CA . ARG A 1 292 ? 13.754 -1.377 -4.902 1.00 92.50 292 ARG A CA 1
ATOM 2256 C C . ARG A 1 292 ? 14.528 -1.869 -3.679 1.00 92.50 292 ARG A C 1
ATOM 2258 O O . ARG A 1 292 ? 15.690 -2.273 -3.793 1.00 92.50 292 ARG A O 1
ATOM 2265 N N . TRP A 1 293 ? 13.891 -1.850 -2.508 1.00 87.94 293 TRP A N 1
ATOM 2266 C CA . TRP A 1 293 ? 14.502 -2.312 -1.263 1.00 87.94 293 TRP A CA 1
ATOM 2267 C C . TRP A 1 293 ? 14.891 -3.790 -1.335 1.00 87.94 293 TRP A C 1
ATOM 2269 O O . TRP A 1 293 ? 16.034 -4.144 -1.037 1.00 87.94 293 TRP A O 1
ATOM 2279 N N . GLU A 1 294 ? 13.979 -4.639 -1.803 1.00 85.38 294 GLU A N 1
ATOM 2280 C CA . GLU A 1 294 ? 14.219 -6.073 -1.928 1.00 85.38 294 GLU A CA 1
ATOM 2281 C C . GLU A 1 294 ? 15.335 -6.362 -2.935 1.00 85.38 294 GLU A C 1
ATOM 2283 O O . GLU A 1 294 ? 16.242 -7.151 -2.663 1.00 85.38 294 GLU A O 1
ATOM 2288 N N . ARG A 1 295 ? 15.344 -5.655 -4.072 1.00 87.62 295 ARG A N 1
ATOM 2289 C CA . ARG A 1 295 ? 16.414 -5.776 -5.063 1.00 87.62 295 ARG A CA 1
ATOM 2290 C C . ARG A 1 295 ? 17.776 -5.443 -4.458 1.00 87.62 295 ARG A C 1
ATOM 2292 O O . ARG A 1 295 ? 18.734 -6.187 -4.667 1.00 87.62 295 ARG A O 1
ATOM 2299 N N . LYS A 1 296 ? 17.865 -4.359 -3.682 1.00 89.12 296 LYS A N 1
ATOM 2300 C CA . LYS A 1 296 ? 19.093 -3.971 -2.973 1.00 89.12 296 LYS A CA 1
ATOM 2301 C C . LYS A 1 296 ? 19.516 -5.033 -1.955 1.00 89.12 296 LYS A C 1
ATOM 2303 O O . LYS A 1 296 ? 20.701 -5.354 -1.879 1.00 89.12 296 LYS A O 1
ATOM 2308 N N . ARG A 1 297 ? 18.563 -5.598 -1.204 1.00 89.06 297 ARG A N 1
ATOM 2309 C CA . ARG A 1 297 ? 18.806 -6.659 -0.215 1.00 89.06 297 ARG A CA 1
ATOM 2310 C C . ARG A 1 297 ? 19.406 -7.907 -0.863 1.00 89.06 297 ARG A C 1
ATOM 2312 O O . ARG A 1 297 ? 20.463 -8.356 -0.429 1.00 89.06 297 ARG A O 1
ATOM 2319 N N . VAL A 1 298 ? 18.774 -8.413 -1.923 1.00 86.75 298 VAL A N 1
ATOM 2320 C CA . VAL A 1 298 ? 19.218 -9.612 -2.655 1.00 86.75 298 VAL A CA 1
ATOM 2321 C C . VAL A 1 298 ? 20.603 -9.412 -3.271 1.00 86.75 298 VAL A C 1
ATOM 2323 O O . VAL A 1 298 ? 21.447 -10.304 -3.204 1.00 86.75 298 VAL A O 1
ATOM 2326 N N . LEU A 1 299 ? 20.874 -8.236 -3.845 1.00 89.38 299 LEU A N 1
ATOM 2327 C CA . LEU A 1 299 ? 22.198 -7.929 -4.393 1.00 89.38 299 LEU A CA 1
ATOM 2328 C C . LEU A 1 299 ? 23.278 -7.912 -3.302 1.00 89.38 299 LEU A C 1
ATOM 2330 O O . LEU A 1 299 ? 24.329 -8.522 -3.486 1.00 89.38 299 LEU A O 1
ATOM 2334 N N . ALA A 1 300 ? 23.003 -7.285 -2.155 1.00 89.88 300 ALA A N 1
ATOM 2335 C CA . ALA A 1 300 ? 23.936 -7.249 -1.031 1.00 89.88 300 ALA A CA 1
ATOM 2336 C C . ALA A 1 300 ? 24.211 -8.648 -0.447 1.00 89.88 300 ALA A C 1
ATOM 2338 O O . ALA A 1 300 ? 25.341 -8.950 -0.065 1.00 89.88 300 ALA A O 1
ATOM 2339 N N . GLU A 1 301 ? 23.198 -9.513 -0.383 1.00 90.00 301 GLU A N 1
ATOM 2340 C CA . GLU A 1 301 ? 23.347 -10.912 0.035 1.00 90.00 301 GLU A CA 1
ATOM 2341 C C . GLU A 1 301 ? 24.227 -11.698 -0.948 1.00 90.00 301 GLU A C 1
ATOM 2343 O O . GLU A 1 301 ? 25.228 -12.291 -0.547 1.00 90.00 301 GLU A O 1
ATOM 2348 N N . ALA A 1 302 ? 23.953 -11.592 -2.250 1.00 91.00 302 ALA A N 1
ATOM 2349 C CA . ALA A 1 302 ? 24.758 -12.241 -3.283 1.00 91.00 302 ALA A CA 1
ATOM 2350 C C . ALA A 1 302 ? 26.224 -11.765 -3.291 1.00 91.00 302 ALA A C 1
ATOM 2352 O O . ALA A 1 302 ? 27.137 -12.540 -3.590 1.00 91.00 302 ALA A O 1
ATOM 2353 N N . GLU A 1 303 ? 26.480 -10.493 -2.980 1.00 93.44 303 GLU A N 1
ATOM 2354 C CA . GLU A 1 303 ? 27.836 -9.962 -2.824 1.00 93.44 303 GLU A CA 1
ATOM 2355 C C . GLU A 1 303 ? 28.563 -10.562 -1.618 1.00 93.44 303 GLU A C 1
ATOM 2357 O O . GLU A 1 303 ? 29.727 -10.954 -1.750 1.00 93.44 303 GLU A O 1
ATOM 2362 N N . ARG A 1 304 ? 27.880 -10.690 -0.472 1.00 92.38 304 ARG A N 1
ATOM 2363 C CA . ARG A 1 304 ? 28.427 -11.345 0.727 1.00 92.38 304 ARG A CA 1
ATOM 2364 C C . ARG A 1 304 ? 28.785 -12.799 0.441 1.00 92.38 304 ARG A C 1
ATOM 2366 O O . ARG A 1 304 ? 29.916 -13.197 0.705 1.00 92.38 304 ARG A O 1
ATOM 2373 N N . ASP A 1 305 ? 27.894 -13.545 -0.204 1.00 92.56 305 ASP A N 1
ATOM 2374 C CA . ASP A 1 305 ? 28.136 -14.946 -0.564 1.00 92.56 305 ASP A CA 1
ATOM 2375 C C . ASP A 1 305 ? 29.333 -15.104 -1.507 1.00 92.56 305 ASP A C 1
ATOM 2377 O O . ASP A 1 305 ? 30.175 -15.994 -1.337 1.00 92.56 305 ASP A O 1
ATOM 2381 N N . ARG A 1 306 ? 29.463 -14.211 -2.498 1.00 91.38 306 ARG A N 1
ATOM 2382 C CA . ARG A 1 306 ? 30.634 -14.179 -3.389 1.00 91.38 306 ARG A CA 1
ATOM 2383 C C . ARG A 1 306 ? 31.919 -13.877 -2.620 1.00 91.38 306 ARG A C 1
ATOM 2385 O O . ARG A 1 306 ? 32.945 -14.482 -2.934 1.00 91.38 306 ARG A O 1
ATOM 2392 N N . ALA A 1 307 ? 31.886 -12.968 -1.646 1.00 90.12 307 ALA A N 1
ATOM 2393 C CA . ALA A 1 307 ? 33.040 -12.645 -0.811 1.00 90.12 307 ALA A CA 1
ATOM 2394 C C . ALA A 1 307 ? 33.461 -13.846 0.052 1.00 90.12 307 ALA A C 1
ATOM 2396 O O . ALA A 1 307 ? 34.623 -14.251 -0.001 1.00 90.12 307 ALA A O 1
ATOM 2397 N N . THR A 1 308 ? 32.512 -14.489 0.739 1.00 91.94 308 THR A N 1
ATOM 2398 C CA . THR A 1 308 ? 32.760 -15.697 1.542 1.00 91.94 308 THR A CA 1
ATOM 2399 C C . THR A 1 308 ? 33.309 -16.840 0.687 1.00 91.94 308 THR A C 1
ATOM 2401 O O . THR A 1 308 ? 34.271 -17.506 1.071 1.00 91.94 308 THR A O 1
ATOM 2404 N N . ARG A 1 309 ? 32.764 -17.045 -0.520 1.00 88.38 309 ARG A N 1
ATOM 2405 C CA . ARG A 1 309 ? 33.267 -18.069 -1.446 1.00 88.38 309 ARG A CA 1
ATOM 2406 C C . ARG A 1 309 ? 34.702 -17.790 -1.903 1.00 88.38 309 ARG A C 1
ATOM 2408 O O . ARG A 1 309 ? 35.482 -18.733 -2.009 1.00 88.38 309 ARG A O 1
ATOM 2415 N N . ARG A 1 310 ? 35.071 -16.528 -2.165 1.00 89.19 310 ARG A N 1
ATOM 2416 C CA . ARG A 1 310 ? 36.455 -16.150 -2.520 1.00 89.19 310 ARG A CA 1
ATOM 2417 C C . ARG A 1 310 ? 37.430 -16.420 -1.374 1.00 89.19 310 ARG A C 1
ATOM 2419 O O . ARG A 1 310 ? 38.515 -16.932 -1.626 1.00 89.19 310 ARG A O 1
ATOM 2426 N N . GLU A 1 311 ? 37.037 -16.123 -0.138 1.00 87.56 311 GLU A N 1
ATOM 2427 C CA . GLU A 1 311 ? 37.855 -16.363 1.057 1.00 87.56 311 GLU A CA 1
ATOM 2428 C C . GLU A 1 311 ? 38.113 -17.861 1.291 1.00 87.56 311 GLU A C 1
ATOM 2430 O O . GLU A 1 311 ? 39.242 -18.262 1.572 1.00 87.56 311 GLU A O 1
ATOM 2435 N N . LEU A 1 312 ? 37.090 -18.704 1.110 1.00 84.19 312 LEU A N 1
ATOM 2436 C CA . LEU A 1 312 ? 37.230 -20.160 1.211 1.00 84.19 312 LEU A CA 1
ATOM 2437 C C . LEU A 1 312 ? 38.175 -20.726 0.145 1.00 84.19 312 LEU A C 1
ATOM 2439 O O . LEU A 1 312 ? 39.023 -21.552 0.469 1.00 84.19 312 LEU A O 1
ATOM 2443 N N . VAL A 1 313 ? 38.069 -20.259 -1.105 1.00 83.06 313 VAL A N 1
ATOM 2444 C CA . VAL A 1 313 ? 38.972 -20.687 -2.187 1.00 83.06 313 VAL A CA 1
ATOM 2445 C C . VAL A 1 313 ? 40.412 -20.243 -1.908 1.00 83.06 313 VAL A C 1
ATOM 2447 O O . VAL A 1 313 ? 41.323 -21.051 -2.065 1.00 83.06 313 VAL A O 1
ATOM 2450 N N . GLY A 1 314 ? 40.618 -19.012 -1.427 1.00 74.00 314 GLY A N 1
ATOM 2451 C CA . GLY A 1 314 ? 41.946 -18.505 -1.062 1.00 74.00 314 GLY A CA 1
ATOM 2452 C C . GLY A 1 314 ? 42.626 -19.312 0.050 1.00 74.00 314 GLY A C 1
ATOM 2453 O O . GLY A 1 314 ? 43.819 -19.580 -0.037 1.00 74.00 314 GLY A O 1
ATOM 2454 N N . ARG A 1 315 ? 41.862 -19.785 1.046 1.00 69.38 315 ARG A N 1
ATOM 2455 C CA . ARG A 1 315 ? 42.371 -20.656 2.124 1.00 69.38 315 ARG A CA 1
ATOM 2456 C C . ARG A 1 315 ? 42.713 -22.079 1.680 1.00 69.38 315 ARG A C 1
ATOM 2458 O O . ARG A 1 315 ? 43.476 -22.746 2.361 1.00 69.38 315 ARG A O 1
ATOM 2465 N N . THR A 1 316 ? 42.128 -22.572 0.589 1.00 65.62 316 THR A N 1
ATOM 2466 C CA . THR A 1 316 ? 42.429 -23.921 0.064 1.00 65.62 316 THR A CA 1
ATOM 2467 C C . THR A 1 316 ? 43.650 -23.964 -0.854 1.00 65.62 316 THR A C 1
ATOM 2469 O O . THR A 1 316 ? 44.080 -25.048 -1.239 1.00 65.62 316 THR A O 1
ATOM 2472 N N . THR A 1 317 ? 44.176 -22.800 -1.239 1.00 58.50 317 THR A N 1
ATOM 2473 C CA . THR A 1 317 ? 45.330 -22.662 -2.141 1.00 58.50 317 THR A CA 1
ATOM 2474 C C . THR A 1 317 ? 46.649 -22.338 -1.429 1.00 58.50 317 THR A C 1
ATOM 2476 O O . THR A 1 317 ? 47.663 -22.204 -2.112 1.00 58.50 317 THR A O 1
ATOM 2479 N N . GLU A 1 318 ? 46.639 -22.225 -0.097 1.00 50.91 318 GLU A N 1
ATOM 2480 C CA . GLU A 1 318 ? 47.826 -22.138 0.779 1.00 50.91 318 GLU A CA 1
ATOM 2481 C C . GLU A 1 318 ? 48.128 -23.498 1.425 1.00 50.91 318 GLU A C 1
ATOM 2483 O O . GLU A 1 318 ? 49.329 -23.834 1.536 1.00 50.91 318 GLU A O 1
#

Organism: NCBI:txid81844

Solvent-accessible surface area (backbone atoms only — not comparable to full-atom values): 19054 Å² total; per-residue (Å²): 144,88,87,89,82,75,73,65,67,56,56,54,51,54,52,51,52,53,50,39,52,50,50,45,49,32,29,51,39,42,50,51,44,52,51,49,50,54,52,47,59,68,68,50,74,85,69,84,53,62,102,88,68,44,89,61,82,66,77,79,52,69,84,71,76,78,70,78,33,81,60,72,62,97,86,62,66,61,93,82,57,93,64,99,66,91,59,82,71,69,89,73,72,70,85,64,61,91,60,55,73,62,64,68,69,54,71,68,62,51,51,56,55,39,71,71,53,80,61,88,91,65,59,70,67,62,50,55,55,21,44,51,28,50,53,38,18,52,79,54,76,44,52,43,73,84,43,47,88,52,45,66,57,17,46,48,57,65,48,52,75,70,60,91,62,49,46,56,36,32,50,98,86,69,49,65,34,34,36,26,70,88,76,74,45,6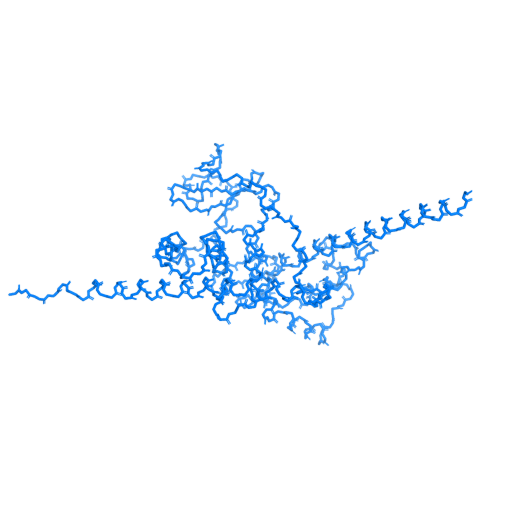0,40,69,64,60,97,57,48,61,27,50,39,32,46,54,46,30,73,75,49,41,51,66,51,26,56,50,38,40,74,75,58,61,80,54,73,64,57,38,52,53,41,20,58,75,72,72,48,54,56,90,86,40,58,86,48,45,68,58,35,51,46,60,72,42,51,69,75,58,92,58,49,44,71,38,91,90,76,64,31,31,34,28,72,86,77,69,47,72,38,72,63,62,87,47,47,56,30,51,53,50,50,52,52,48,52,52,49,50,53,53,50,55,51,53,51,55,51,50,53,53,52,55,53,51,54,54,54,57,64,73,74,113

Secondary structure (DSSP, 8-state):
----SSSHHHHHHHHHHHHHHHHHHHHHHHHHHHHHHHHHHHHSTT----TTTS--------------BSS--TT---TT--S-------TT--S--TTHHHHSSHHHHHHHHHHTS--TT--HHHHHHHHHHHHHHHHTT--TTT-GGGHHHHHHHHHPPPPTTEEEEE-TTS-EEEEETTTTEEESS-TTHHHHHHHHHIIIIIHHHHHHHHHHSPPPHHHHHHHHHHTT--TTT-GGGHHHHHHHHTPPPPTTEEE-TTT--EEETTT--EESS-TTHHHHHHHHHHHHHHHHHHHHHHHHHHHHHHHHHHHH--

Nearest PDB structures (foldseek):
  7o06-assembly2_D  TM=9.245E-01  e=1.838E-04  Homo sapiens
  7o0s-assembly1_B  TM=8.943E-01  e=5.110E-04  Homo sapiens
  7o3b-assembly3_I  TM=8.945E-01  e=2.138E-03  Homo sapiens
  7nwj-assembly1_A  TM=6.117E-01  e=4.165E-04  Homo sapiens
  3l4h-assembly1_A  TM=4.534E-01  e=3.202E-01  Homo sapiens

pLDDT: mean 73.22, std 22.52, range [25.92, 98.06]

Radius of gyration: 24.02 Å; Cα contacts (8 Å, |Δi|>4): 274; chains: 1; bounding box: 96×57×64 Å